Protein AF-A0A7Z9G3P4-F1 (afdb_monomer_lite)

Radius of gyration: 26.35 Å; chains: 1; bounding box: 59×76×67 Å

Structure (mmCIF, N/CA/C/O backbone):
data_AF-A0A7Z9G3P4-F1
#
_entry.id   AF-A0A7Z9G3P4-F1
#
loop_
_atom_site.group_PDB
_atom_site.id
_atom_site.type_symbol
_atom_site.label_atom_id
_atom_site.label_alt_id
_atom_site.label_comp_id
_atom_site.label_asym_id
_atom_site.label_entity_id
_atom_site.label_seq_id
_atom_site.pdbx_PDB_ins_code
_atom_site.Cartn_x
_atom_site.Cartn_y
_atom_site.Cartn_z
_atom_site.occupancy
_atom_site.B_iso_or_equiv
_atom_site.auth_seq_id
_atom_site.auth_comp_id
_atom_site.auth_asym_id
_atom_site.auth_atom_id
_atom_site.pdbx_PDB_model_num
ATOM 1 N N . MET A 1 1 ? 1.523 -11.234 4.966 1.00 90.50 1 MET A N 1
ATOM 2 C CA . MET A 1 1 ? 1.206 -9.844 5.344 1.00 90.50 1 MET A CA 1
ATOM 3 C C . MET A 1 1 ? 0.569 -9.847 6.717 1.00 90.50 1 MET A C 1
ATOM 5 O O . MET A 1 1 ? -0.130 -10.808 7.027 1.00 90.50 1 MET A O 1
ATOM 9 N N . THR A 1 2 ? 0.821 -8.822 7.523 1.00 94.06 2 THR A N 1
ATOM 10 C CA . THR A 1 2 ? 0.197 -8.631 8.844 1.00 94.06 2 THR A CA 1
ATOM 11 C C . THR A 1 2 ? -0.353 -7.217 8.956 1.00 94.06 2 THR A C 1
ATOM 13 O O . THR A 1 2 ? 0.090 -6.330 8.231 1.00 94.06 2 THR A O 1
ATOM 16 N N . THR A 1 3 ? -1.321 -7.020 9.844 1.00 95.69 3 THR A N 1
ATOM 17 C CA . THR A 1 3 ? -1.967 -5.729 10.097 1.00 95.69 3 THR A CA 1
ATOM 18 C C . THR A 1 3 ? -2.234 -5.546 11.593 1.00 95.69 3 THR A C 1
ATOM 20 O O . THR A 1 3 ? -1.998 -6.473 12.374 1.00 95.69 3 THR A O 1
ATOM 23 N N . MET A 1 4 ? -2.696 -4.361 11.988 1.00 94.06 4 MET A N 1
ATOM 24 C CA . MET A 1 4 ? -3.002 -4.016 13.373 1.00 94.06 4 MET A CA 1
ATOM 25 C C . MET A 1 4 ? -4.197 -4.820 13.916 1.00 94.06 4 MET A C 1
ATOM 27 O O . MET A 1 4 ? -5.077 -5.238 13.153 1.00 94.06 4 MET A O 1
ATOM 31 N N . PRO A 1 5 ? -4.280 -5.031 15.244 1.00 92.94 5 PRO A N 1
ATOM 32 C CA . PRO A 1 5 ? -5.434 -5.671 15.866 1.00 92.94 5 PRO A CA 1
ATOM 33 C C . PRO A 1 5 ? -6.761 -4.996 15.493 1.00 92.94 5 PRO A C 1
ATOM 35 O O . PRO A 1 5 ? -6.864 -3.774 15.451 1.00 92.94 5 PRO A O 1
ATOM 38 N N . GLY A 1 6 ? -7.796 -5.802 15.243 1.00 92.19 6 GLY A N 1
ATOM 39 C CA . GLY A 1 6 ? -9.125 -5.313 14.852 1.00 92.19 6 GLY A CA 1
ATOM 40 C C . GLY A 1 6 ? -9.282 -5.006 13.359 1.00 92.19 6 GLY A C 1
ATOM 41 O O . GLY A 1 6 ? -10.411 -4.848 12.902 1.00 92.19 6 GLY A O 1
ATOM 42 N N . GLN A 1 7 ? -8.190 -5.006 12.590 1.00 95.75 7 GLN A N 1
ATOM 43 C CA . GLN A 1 7 ? -8.221 -4.838 11.140 1.00 95.75 7 GLN A CA 1
ATOM 44 C C . GLN A 1 7 ? -8.202 -6.194 10.424 1.00 95.75 7 GLN A C 1
ATOM 46 O O . GLN A 1 7 ? -7.753 -7.210 10.959 1.00 95.75 7 GLN A O 1
ATOM 51 N N . THR A 1 8 ? -8.725 -6.227 9.199 1.00 96.94 8 THR A N 1
ATOM 52 C CA . THR A 1 8 ? -8.776 -7.432 8.360 1.00 96.94 8 THR A CA 1
ATOM 53 C C . THR A 1 8 ? -8.141 -7.156 7.007 1.00 96.94 8 THR A C 1
ATOM 55 O O . THR A 1 8 ? -8.453 -6.154 6.372 1.00 96.94 8 THR A O 1
ATOM 58 N N . LEU A 1 9 ? -7.287 -8.074 6.552 1.00 95.69 9 LEU A N 1
ATOM 59 C CA . LEU A 1 9 ? -6.733 -8.075 5.200 1.00 95.69 9 LEU A CA 1
ATOM 60 C C . LEU A 1 9 ? -7.514 -9.040 4.306 1.00 95.69 9 LEU A C 1
ATOM 62 O O . LEU A 1 9 ? -7.730 -10.200 4.663 1.00 95.69 9 LEU A O 1
ATOM 66 N N . ALA A 1 10 ? -7.877 -8.572 3.118 1.00 96.00 10 ALA A N 1
ATOM 67 C CA . ALA A 1 10 ? -8.462 -9.369 2.050 1.00 96.00 10 ALA A CA 1
ATOM 68 C C . ALA A 1 10 ? -7.683 -9.171 0.742 1.00 96.00 10 ALA A C 1
ATOM 70 O O . ALA A 1 10 ? -6.974 -8.182 0.570 1.00 96.00 10 ALA A O 1
ATOM 71 N N . LEU A 1 11 ? -7.832 -10.107 -0.201 1.00 95.62 11 LEU A N 1
ATOM 72 C CA . LEU A 1 11 ? -7.324 -9.918 -1.564 1.00 95.62 11 LEU A CA 1
ATOM 73 C C . LEU A 1 11 ? -8.003 -8.708 -2.200 1.00 95.62 11 LEU A C 1
ATOM 75 O O . LEU A 1 11 ? -9.229 -8.591 -2.109 1.00 95.62 11 LEU A O 1
ATOM 79 N N . GLY A 1 12 ? -7.231 -7.854 -2.867 1.00 94.62 12 GLY A N 1
ATOM 80 C CA . GLY A 1 12 ? -7.755 -6.708 -3.597 1.00 94.62 12 GLY A CA 1
ATOM 81 C C . GLY A 1 12 ? -8.466 -7.094 -4.896 1.00 94.62 12 GLY A C 1
ATOM 82 O O . GLY A 1 12 ? -8.622 -8.275 -5.228 1.00 94.62 12 GLY A O 1
ATOM 83 N N . GLN A 1 13 ? -8.993 -6.096 -5.609 1.00 94.25 13 GLN A N 1
ATOM 84 C CA . GLN A 1 13 ? -9.797 -6.339 -6.809 1.00 94.25 13 GLN A CA 1
ATOM 85 C C . GLN A 1 13 ? -8.999 -7.068 -7.891 1.00 94.25 13 GLN A C 1
ATOM 87 O O . GLN A 1 13 ? -9.508 -8.032 -8.456 1.00 94.25 13 GLN A O 1
ATOM 92 N N . ILE A 1 14 ? -7.771 -6.633 -8.163 1.00 94.88 14 ILE A N 1
ATOM 93 C CA . ILE A 1 14 ? -6.935 -7.151 -9.249 1.00 94.88 14 ILE A CA 1
ATOM 94 C C . ILE A 1 14 ? -6.589 -8.621 -8.985 1.00 94.88 14 ILE A C 1
ATOM 96 O O . ILE A 1 14 ? -6.760 -9.456 -9.871 1.00 94.88 14 ILE A O 1
ATOM 100 N N . SER A 1 15 ? -6.224 -8.964 -7.747 1.00 95.56 15 SER A N 1
ATOM 101 C CA . SER A 1 15 ? -5.965 -10.338 -7.298 1.00 95.56 15 SER A CA 1
ATOM 102 C C . SER A 1 15 ? -7.195 -11.222 -7.474 1.00 95.56 15 SER A C 1
ATOM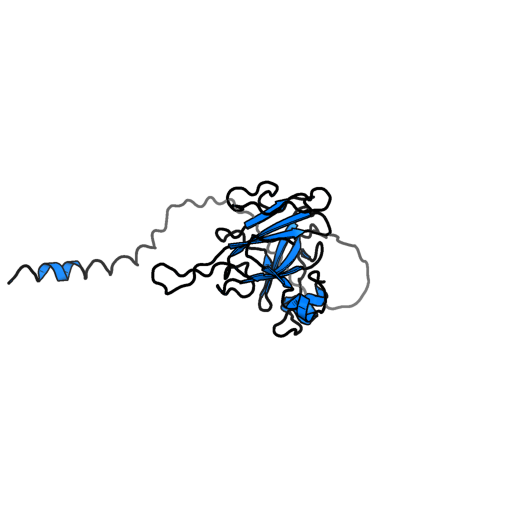 104 O O . SER A 1 15 ? -7.110 -12.311 -8.046 1.00 95.56 15 SER A O 1
ATOM 106 N N . ARG A 1 16 ? -8.370 -10.739 -7.044 1.00 95.25 16 ARG A N 1
ATOM 107 C CA . ARG A 1 16 ? -9.634 -11.473 -7.211 1.00 95.25 16 ARG A CA 1
ATOM 108 C C . ARG A 1 16 ? -9.992 -11.668 -8.685 1.00 95.25 16 ARG A C 1
ATOM 110 O O . ARG A 1 16 ? -10.426 -12.755 -9.053 1.00 95.25 16 ARG A O 1
ATOM 117 N N . CYS A 1 17 ? -9.802 -10.648 -9.518 1.00 95.94 17 CYS A N 1
ATOM 118 C CA . CYS A 1 17 ? -10.078 -10.704 -10.952 1.00 95.94 17 CYS A CA 1
ATOM 119 C C . CYS A 1 17 ? -9.128 -11.653 -11.695 1.00 95.94 17 CYS A C 1
ATOM 121 O O . CYS A 1 17 ? -9.565 -12.404 -12.564 1.00 95.94 17 CYS A O 1
ATOM 123 N N . ALA A 1 18 ? -7.841 -11.646 -11.340 1.00 95.00 18 ALA A N 1
ATOM 124 C CA . ALA A 1 18 ? -6.837 -12.533 -11.920 1.00 95.00 18 ALA A CA 1
ATOM 125 C C . ALA A 1 18 ? -7.039 -13.999 -11.500 1.00 95.00 18 ALA A C 1
ATOM 127 O O . ALA A 1 18 ? -6.482 -14.901 -12.126 1.00 95.00 18 ALA A O 1
ATOM 128 N N . GLY A 1 19 ? -7.822 -14.243 -10.442 1.00 92.69 19 GLY A N 1
ATOM 129 C CA . GLY A 1 19 ? -8.032 -15.574 -9.879 1.00 92.69 19 GLY A CA 1
ATOM 130 C C . GLY A 1 19 ? -6.771 -16.148 -9.230 1.00 92.69 19 GLY A C 1
ATOM 131 O O . GLY A 1 19 ? -6.648 -17.366 -9.096 1.00 92.69 19 GLY A O 1
ATOM 132 N N . THR A 1 20 ? -5.825 -15.288 -8.851 1.00 82.88 20 THR A N 1
ATOM 133 C CA . THR A 1 20 ? -4.572 -15.662 -8.191 1.00 82.88 20 THR A CA 1
ATOM 134 C C . THR A 1 20 ? -4.585 -15.277 -6.714 1.00 82.88 20 THR A C 1
ATOM 136 O O . THR A 1 20 ? -5.511 -14.637 -6.218 1.00 82.88 20 THR A O 1
ATOM 139 N N . GLY A 1 21 ? -3.555 -15.706 -5.978 1.00 83.69 21 GLY A N 1
ATOM 140 C CA . GLY A 1 21 ? -3.298 -15.186 -4.635 1.00 83.69 21 GLY A CA 1
ATOM 141 C C . GLY A 1 21 ? -2.909 -13.704 -4.662 1.00 83.69 21 GLY A C 1
ATOM 142 O O . GLY A 1 21 ? -2.999 -13.042 -5.690 1.00 83.69 21 GLY A O 1
ATOM 143 N N . ALA A 1 22 ? -2.414 -13.199 -3.533 1.00 79.44 22 ALA A N 1
ATOM 144 C CA . ALA A 1 22 ? -2.061 -11.785 -3.374 1.00 79.44 22 ALA A CA 1
ATOM 145 C C . ALA A 1 22 ? -0.862 -11.318 -4.217 1.00 79.44 22 ALA A C 1
ATOM 147 O O . ALA A 1 22 ? -0.548 -10.138 -4.174 1.00 79.44 22 ALA A O 1
ATOM 148 N N . LEU A 1 23 ? -0.173 -12.227 -4.913 1.00 87.50 23 LEU A N 1
ATOM 149 C CA . LEU A 1 23 ? 0.992 -11.931 -5.737 1.00 87.50 23 LEU A CA 1
ATOM 150 C C . LEU A 1 23 ? 0.609 -11.990 -7.218 1.00 87.50 23 LEU A C 1
ATOM 152 O O . LEU A 1 23 ? 0.141 -13.025 -7.699 1.00 87.50 23 LEU A O 1
ATOM 156 N N . LEU A 1 24 ? 0.839 -10.885 -7.915 1.00 90.75 24 LEU A N 1
ATOM 157 C CA . LEU A 1 24 ? 0.488 -10.643 -9.308 1.00 90.75 24 LEU A CA 1
ATOM 158 C C . LEU A 1 24 ? 1.735 -10.308 -10.135 1.00 90.75 24 LEU A C 1
ATOM 160 O O . LEU A 1 24 ? 2.722 -9.771 -9.625 1.00 90.75 24 LEU A O 1
ATOM 164 N N . THR A 1 25 ? 1.672 -10.576 -11.436 1.00 89.19 25 THR A N 1
ATOM 165 C CA . THR A 1 25 ? 2.600 -10.016 -12.424 1.00 89.19 25 THR A CA 1
ATOM 166 C C . THR A 1 25 ? 2.055 -8.705 -12.990 1.00 89.19 25 THR A C 1
ATOM 168 O O . THR A 1 25 ? 0.848 -8.455 -12.963 1.00 89.19 25 THR A O 1
ATOM 171 N N . LEU A 1 26 ? 2.928 -7.875 -13.563 1.00 86.56 26 LEU A N 1
ATOM 172 C CA . LEU A 1 26 ? 2.506 -6.645 -14.245 1.00 86.56 26 LEU A CA 1
ATOM 173 C C . LEU A 1 26 ? 1.558 -6.927 -15.420 1.00 86.56 26 LEU A C 1
ATOM 175 O O . LEU A 1 26 ? 0.587 -6.198 -15.605 1.00 86.56 26 LEU A O 1
ATOM 179 N N . ASP A 1 27 ? 1.766 -8.026 -16.151 1.00 88.75 27 ASP A N 1
ATOM 180 C CA . ASP A 1 27 ? 0.859 -8.449 -17.226 1.00 88.75 27 ASP A CA 1
ATOM 181 C C . ASP A 1 27 ? -0.555 -8.728 -16.702 1.00 88.75 27 ASP A C 1
ATOM 183 O O . ASP A 1 27 ? -1.544 -8.373 -17.344 1.00 88.75 27 ASP A O 1
ATOM 187 N N . GLN A 1 28 ? -0.672 -9.333 -15.514 1.00 92.38 28 GLN A N 1
ATOM 188 C CA . GLN A 1 28 ? -1.971 -9.556 -14.881 1.00 92.38 28 GLN A CA 1
ATOM 189 C C . GLN A 1 28 ? -2.627 -8.232 -14.484 1.00 92.38 28 GLN A C 1
ATOM 191 O O . GLN A 1 28 ? -3.821 -8.056 -14.719 1.00 92.38 28 GLN A O 1
ATOM 196 N N . VAL A 1 29 ? -1.857 -7.272 -13.961 1.00 91.94 29 VAL A N 1
ATOM 197 C CA . VAL A 1 29 ? -2.367 -5.916 -13.698 1.00 91.94 29 VAL A CA 1
ATOM 198 C C . VAL A 1 29 ? -2.867 -5.264 -14.990 1.00 91.94 29 VAL A C 1
ATOM 200 O O . VAL A 1 29 ? -3.946 -4.684 -14.997 1.00 91.94 29 VAL A O 1
ATOM 203 N N . GLY A 1 30 ? -2.162 -5.410 -16.113 1.00 92.00 30 GLY A N 1
ATOM 204 C CA . GLY A 1 30 ? -2.637 -4.901 -17.405 1.00 92.00 30 GLY A CA 1
ATOM 205 C C . GLY A 1 30 ? -3.898 -5.589 -17.916 1.00 92.00 30 GLY A C 1
ATOM 206 O O . GLY A 1 30 ? -4.787 -4.929 -18.456 1.00 92.00 30 GLY A O 1
ATOM 207 N N . ALA A 1 31 ? -4.017 -6.898 -17.705 1.00 93.94 31 ALA A N 1
ATOM 208 C CA . ALA A 1 31 ? -5.149 -7.682 -18.181 1.00 93.94 31 ALA A CA 1
ATOM 209 C C . ALA A 1 31 ? -6.447 -7.434 -17.398 1.00 93.94 31 ALA A C 1
ATOM 211 O O . ALA A 1 31 ? -7.521 -7.511 -17.995 1.00 93.94 31 ALA A O 1
ATOM 212 N N . VAL A 1 32 ? -6.367 -7.167 -16.086 1.00 95.38 32 VAL A N 1
ATOM 213 C CA . VAL A 1 32 ? -7.557 -7.089 -15.213 1.00 95.38 32 VAL A CA 1
ATOM 214 C C . VAL A 1 32 ? -7.567 -5.929 -14.209 1.00 95.38 32 VAL A C 1
ATOM 216 O O . VAL A 1 32 ? -8.472 -5.848 -13.381 1.00 95.38 32 VAL A O 1
ATOM 219 N N . GLY A 1 33 ? -6.577 -5.038 -14.245 1.00 92.69 33 GLY A N 1
ATOM 220 C CA . GLY A 1 33 ? -6.444 -3.924 -13.301 1.00 92.69 33 GLY A CA 1
ATOM 221 C C . GLY A 1 33 ? -7.403 -2.761 -13.544 1.00 92.69 33 GLY A C 1
ATOM 222 O O . GLY A 1 33 ? -7.465 -1.850 -12.727 1.00 92.69 33 GLY A O 1
ATOM 223 N N . GLY A 1 34 ? -8.153 -2.768 -14.646 1.00 92.69 34 GLY A N 1
ATOM 224 C CA . GLY A 1 34 ? -9.227 -1.812 -14.887 1.00 92.69 34 GLY A CA 1
ATOM 225 C C . GLY A 1 34 ? -10.468 -2.099 -14.039 1.00 92.69 34 GLY A C 1
ATOM 226 O O . GLY A 1 34 ? -10.641 -3.181 -13.467 1.00 92.69 34 GLY A O 1
ATOM 227 N N . SER A 1 35 ? -11.390 -1.138 -14.003 1.00 90.88 35 SER A N 1
ATOM 228 C CA . SER A 1 35 ? -12.674 -1.307 -13.323 1.00 90.88 35 SER A CA 1
ATOM 229 C C . SER A 1 35 ? -13.431 -2.535 -13.862 1.00 90.88 35 SER A C 1
ATOM 231 O O . SER A 1 35 ? -13.432 -2.804 -15.064 1.00 90.88 35 SER A O 1
ATOM 233 N N . ASN A 1 36 ? -14.105 -3.280 -12.979 1.00 90.25 36 ASN A N 1
ATOM 234 C CA . ASN A 1 36 ? -14.838 -4.511 -13.323 1.00 90.25 36 ASN A CA 1
ATOM 235 C C . ASN A 1 36 ? -13.983 -5.581 -14.037 1.00 90.25 36 ASN A C 1
ATOM 237 O O . ASN A 1 36 ? -14.446 -6.227 -14.982 1.00 90.25 36 ASN A O 1
ATOM 241 N N . CYS A 1 37 ? -12.739 -5.774 -13.588 1.00 94.12 37 CYS A N 1
ATOM 242 C CA . CYS A 1 37 ? -11.825 -6.796 -14.110 1.00 94.12 37 CYS A CA 1
ATOM 243 C C . CYS A 1 37 ? -11.502 -6.648 -15.606 1.00 94.12 37 CYS A C 1
ATOM 245 O O . CYS A 1 37 ? -11.259 -7.646 -16.285 1.00 94.12 37 CYS A O 1
ATOM 247 N N . GLN A 1 38 ? -11.568 -5.431 -16.146 1.00 95.06 38 GLN A N 1
ATOM 248 C CA . GLN A 1 38 ? -11.242 -5.180 -17.547 1.00 95.06 38 GLN A CA 1
ATOM 249 C C . GLN A 1 38 ? -9.756 -4.873 -17.723 1.00 95.06 38 GLN A C 1
ATOM 251 O O . GLN A 1 38 ? -9.076 -4.437 -16.791 1.00 95.06 38 GLN A O 1
ATOM 256 N N . ALA A 1 39 ? -9.267 -5.062 -18.948 1.00 93.56 39 ALA A N 1
ATOM 257 C CA . ALA A 1 39 ? -7.928 -4.632 -19.310 1.00 93.56 39 ALA A CA 1
ATOM 258 C C . ALA A 1 39 ? -7.801 -3.111 -19.182 1.00 93.56 39 ALA A C 1
ATOM 260 O O . ALA A 1 39 ? -8.747 -2.362 -19.443 1.00 93.56 39 ALA A O 1
ATOM 261 N N . THR A 1 40 ? -6.614 -2.657 -18.801 1.00 90.81 40 THR A N 1
ATOM 262 C CA . THR A 1 40 ? -6.311 -1.242 -18.604 1.00 90.81 40 THR A CA 1
ATOM 263 C C . THR A 1 40 ? -5.035 -0.865 -19.335 1.00 90.81 40 THR A C 1
ATOM 265 O O . THR A 1 40 ? -4.046 -1.594 -19.323 1.00 90.81 40 THR A O 1
ATOM 268 N N . ILE A 1 41 ? -5.051 0.306 -19.966 1.00 86.56 41 ILE A N 1
ATOM 269 C CA . ILE A 1 41 ? -3.867 0.883 -20.614 1.00 86.56 41 ILE A CA 1
ATOM 270 C C . ILE A 1 41 ? -2.936 1.567 -19.606 1.00 86.56 41 ILE A C 1
ATOM 272 O O . ILE A 1 41 ? -1.813 1.916 -19.944 1.00 86.56 41 ILE A O 1
ATOM 276 N N . TRP A 1 42 ? -3.404 1.767 -18.371 1.00 84.31 42 TRP A N 1
ATOM 277 C CA . TRP A 1 42 ? -2.681 2.492 -17.326 1.00 84.31 42 TRP A CA 1
ATOM 278 C C . TRP A 1 42 ? -1.674 1.618 -16.575 1.00 84.31 42 TRP A C 1
ATOM 280 O O . TRP A 1 42 ? -0.882 2.126 -15.785 1.00 84.31 42 TRP A O 1
ATOM 290 N N . ALA A 1 43 ? -1.710 0.303 -16.801 1.00 81.81 43 ALA A N 1
ATOM 291 C CA . ALA A 1 43 ? -0.772 -0.641 -16.203 1.00 81.81 43 ALA A CA 1
ATOM 292 C C . ALA A 1 43 ? 0.589 -0.663 -16.903 1.00 81.81 43 ALA A C 1
ATOM 294 O O . ALA A 1 43 ? 1.524 -1.243 -16.351 1.00 81.81 43 ALA A O 1
ATOM 295 N N . ASP A 1 44 ? 0.700 -0.059 -18.093 1.00 71.56 44 ASP A N 1
ATOM 296 C CA . ASP A 1 44 ? 1.967 0.014 -18.808 1.00 71.56 44 ASP A CA 1
ATOM 297 C C . ASP A 1 44 ? 2.938 0.928 -18.051 1.00 71.56 44 ASP A C 1
ATOM 299 O O . ASP A 1 44 ? 2.712 2.127 -17.864 1.00 71.56 44 ASP A O 1
ATOM 303 N N . VAL A 1 45 ? 4.032 0.334 -17.585 1.00 64.38 45 VAL A N 1
ATOM 304 C CA . VAL A 1 45 ? 5.129 1.042 -16.940 1.00 64.38 45 VAL A CA 1
ATOM 305 C C . VAL A 1 45 ? 6.110 1.448 -18.033 1.00 64.38 45 VAL A C 1
ATOM 307 O O . VAL A 1 45 ? 7.125 0.789 -18.266 1.00 64.38 45 VAL A O 1
ATOM 310 N N . SER A 1 46 ? 5.844 2.556 -18.718 1.00 51.94 46 SER A N 1
ATOM 311 C CA . SER A 1 46 ? 6.762 2.992 -19.766 1.00 51.94 46 SER A CA 1
ATOM 312 C C . SER A 1 46 ? 8.098 3.499 -19.174 1.00 51.94 46 SER A C 1
ATOM 314 O O . SER A 1 46 ? 8.215 4.637 -18.722 1.00 51.94 46 SER A O 1
ATOM 316 N N . LEU A 1 47 ? 9.125 2.645 -19.251 1.00 47.03 47 LEU A N 1
ATOM 317 C CA . LEU A 1 47 ? 10.520 2.956 -19.623 1.00 47.03 47 LEU A CA 1
ATOM 318 C C . LEU A 1 47 ? 11.485 3.656 -18.636 1.00 47.03 47 LEU A C 1
ATOM 320 O O . LEU A 1 47 ? 12.624 3.910 -19.029 1.00 47.03 47 LEU A O 1
ATOM 324 N N . ALA A 1 48 ? 11.140 3.900 -17.368 1.00 42.19 48 ALA A N 1
ATOM 325 C CA . ALA A 1 48 ? 12.097 4.479 -16.396 1.00 42.19 48 ALA A CA 1
ATOM 326 C C . ALA A 1 48 ? 12.393 3.619 -15.152 1.00 42.19 48 ALA A C 1
ATOM 328 O O . ALA A 1 48 ? 13.274 3.962 -14.365 1.00 42.19 48 ALA A O 1
ATOM 329 N N . HIS A 1 49 ? 11.693 2.499 -14.965 1.00 58.28 49 HIS A N 1
ATOM 330 C CA . HIS A 1 49 ? 11.783 1.725 -13.730 1.00 58.28 49 HIS A CA 1
ATOM 331 C C . HIS A 1 49 ? 11.784 0.226 -14.021 1.00 58.28 49 HIS A C 1
ATOM 333 O O . HIS A 1 49 ? 10.967 -0.249 -14.808 1.00 58.28 49 HIS A O 1
ATOM 339 N N . ASP A 1 50 ? 12.696 -0.508 -13.380 1.00 65.44 50 ASP A N 1
ATOM 340 C CA . ASP A 1 50 ? 12.558 -1.959 -13.258 1.00 65.44 50 ASP A CA 1
ATOM 341 C C . ASP A 1 50 ? 11.489 -2.186 -12.185 1.00 65.44 50 ASP A C 1
ATOM 343 O O . ASP A 1 50 ? 11.698 -1.887 -11.004 1.00 65.44 50 ASP A O 1
ATOM 347 N N . THR A 1 51 ? 10.290 -2.537 -12.640 1.00 65.88 51 THR A N 1
ATOM 348 C CA . THR A 1 51 ? 9.077 -2.626 -11.819 1.00 65.88 51 THR A CA 1
ATOM 349 C C . THR A 1 51 ? 8.710 -4.078 -11.594 1.00 65.88 51 THR A C 1
ATOM 351 O O . THR A 1 51 ? 9.057 -4.948 -12.390 1.00 65.88 51 THR A O 1
ATOM 354 N N . GLY A 1 52 ? 8.002 -4.358 -10.502 1.00 67.62 52 GLY A N 1
ATOM 355 C CA . GLY A 1 52 ? 7.674 -5.735 -10.143 1.00 67.62 52 GLY A CA 1
ATOM 356 C C . GLY A 1 52 ? 8.801 -6.449 -9.403 1.00 67.62 52 GLY A C 1
ATOM 357 O O . GLY A 1 52 ? 8.846 -7.680 -9.437 1.00 67.62 52 GLY A O 1
ATOM 358 N N . TYR A 1 53 ? 9.704 -5.726 -8.724 1.00 75.88 53 TYR A N 1
ATOM 359 C CA . TYR A 1 53 ? 10.705 -6.367 -7.873 1.00 75.88 53 TYR A CA 1
ATOM 360 C C . TYR A 1 53 ? 9.994 -7.108 -6.734 1.00 75.88 53 TYR A C 1
ATOM 362 O O . TYR A 1 53 ? 9.376 -6.496 -5.866 1.00 75.88 53 TYR A O 1
ATOM 370 N N . GLY A 1 54 ? 10.040 -8.441 -6.764 1.00 75.94 54 GLY A N 1
ATOM 371 C CA . GLY A 1 54 ? 9.274 -9.284 -5.843 1.00 75.94 54 GLY A CA 1
ATOM 372 C C . GLY A 1 54 ? 7.783 -9.433 -6.184 1.00 75.94 54 GLY A C 1
ATOM 373 O O . GLY A 1 54 ? 7.095 -10.126 -5.437 1.00 75.94 54 GLY A O 1
ATOM 374 N N . GLY A 1 55 ? 7.326 -8.865 -7.311 1.00 86.88 55 GLY A N 1
ATOM 375 C CA . GLY A 1 55 ? 5.959 -8.892 -7.846 1.00 86.88 55 GLY A CA 1
ATOM 376 C C . GLY A 1 55 ? 5.057 -7.743 -7.381 1.00 86.88 55 GLY A C 1
ATOM 377 O O . GLY A 1 55 ? 5.477 -6.847 -6.652 1.00 86.88 55 GLY A O 1
ATOM 378 N N . VAL A 1 56 ? 3.805 -7.766 -7.839 1.00 90.50 56 VAL A N 1
ATOM 379 C CA . VAL A 1 56 ? 2.758 -6.816 -7.442 1.00 90.50 56 VAL A CA 1
ATOM 380 C C . VAL A 1 56 ? 1.927 -7.442 -6.330 1.00 90.50 56 VAL A C 1
ATOM 382 O O . VAL A 1 56 ? 1.480 -8.580 -6.468 1.00 90.50 56 VAL A O 1
ATOM 385 N N . PHE A 1 57 ? 1.680 -6.700 -5.257 1.00 92.75 57 PHE A N 1
ATOM 386 C CA . PHE A 1 57 ? 0.744 -7.107 -4.216 1.00 92.75 57 PHE A CA 1
ATOM 387 C C . PHE A 1 57 ? -0.529 -6.287 -4.320 1.00 92.75 57 PHE A C 1
ATOM 389 O O . PHE A 1 57 ? -0.461 -5.086 -4.545 1.00 92.75 57 PHE A O 1
ATOM 396 N N . ASP A 1 58 ? -1.681 -6.928 -4.151 1.00 94.12 58 ASP A N 1
ATOM 397 C CA . ASP A 1 58 ? -2.974 -6.246 -4.190 1.00 94.12 58 ASP A CA 1
ATOM 398 C C . ASP A 1 58 ? -3.870 -6.706 -3.040 1.00 94.12 58 ASP A C 1
ATOM 400 O O . ASP A 1 58 ? -4.296 -7.867 -2.976 1.00 94.12 58 ASP A O 1
ATOM 404 N N . PHE A 1 59 ? -4.142 -5.785 -2.117 1.00 95.44 59 PHE A N 1
ATOM 405 C CA . PHE A 1 59 ? -4.931 -6.041 -0.921 1.00 95.44 59 PHE A CA 1
ATOM 406 C C . PHE A 1 59 ? -5.989 -4.964 -0.671 1.00 95.44 59 PHE A C 1
ATOM 408 O O . PHE A 1 59 ? -5.926 -3.843 -1.171 1.00 95.44 59 PHE A O 1
ATOM 415 N N . VAL A 1 60 ? -6.970 -5.336 0.148 1.00 97.00 60 VAL A N 1
ATOM 416 C CA . VAL A 1 60 ? -7.891 -4.410 0.807 1.00 97.00 60 VAL A CA 1
ATOM 417 C C . VAL A 1 60 ? -7.707 -4.587 2.306 1.00 97.00 60 VAL A C 1
ATOM 419 O O . VAL A 1 60 ? -7.828 -5.702 2.822 1.00 97.00 60 VAL A O 1
ATOM 422 N N . LEU A 1 61 ? -7.392 -3.497 2.993 1.00 97.88 61 LEU A N 1
ATOM 423 C CA . LEU A 1 61 ? -7.413 -3.428 4.445 1.00 97.88 61 LEU A CA 1
ATOM 424 C C . LEU A 1 61 ? -8.767 -2.872 4.876 1.00 97.88 61 LEU A C 1
ATOM 426 O O . LEU A 1 61 ? -9.246 -1.916 4.282 1.00 97.88 61 LEU A O 1
ATOM 430 N N . SER A 1 62 ? -9.395 -3.453 5.890 1.00 97.69 62 SER A N 1
ATOM 431 C CA . SER A 1 62 ? -10.685 -2.987 6.413 1.00 97.69 62 SER A CA 1
ATOM 432 C C . SER A 1 62 ? -10.703 -2.994 7.936 1.00 97.69 62 SER A C 1
ATOM 434 O O . SER A 1 62 ? -9.902 -3.683 8.569 1.00 97.69 62 SER A O 1
ATOM 436 N N . GLY A 1 63 ? -11.668 -2.285 8.523 1.00 96.19 63 GLY A N 1
ATOM 437 C CA . GLY A 1 63 ? -11.821 -2.188 9.978 1.00 96.19 63 GLY A CA 1
ATOM 438 C C . GLY A 1 63 ? -11.089 -0.990 10.578 1.00 96.19 63 GLY A C 1
ATOM 439 O O . GLY A 1 63 ? -10.812 -0.980 11.775 1.00 96.19 63 GLY A O 1
ATOM 440 N N . LEU A 1 64 ? -10.769 0.007 9.750 1.00 96.50 64 LEU A N 1
ATOM 441 C CA . LEU A 1 64 ? -10.278 1.295 10.222 1.00 96.50 64 LEU A CA 1
ATOM 442 C C . LEU A 1 64 ? -11.432 2.075 10.870 1.00 96.50 64 LEU A C 1
ATOM 444 O O . LEU A 1 64 ? -12.577 1.962 10.415 1.00 96.50 64 LEU A O 1
ATOM 448 N N . PRO A 1 65 ? -11.166 2.837 11.943 1.00 93.25 65 PRO A N 1
ATOM 449 C CA . PRO A 1 65 ? -12.181 3.684 12.546 1.00 93.25 65 PRO A CA 1
ATOM 450 C C . PRO A 1 65 ? -12.627 4.750 11.542 1.00 93.25 65 PRO A C 1
ATOM 452 O O . PRO A 1 65 ? -11.804 5.391 10.897 1.00 93.25 65 PRO A O 1
ATOM 455 N N . VAL A 1 66 ? -13.941 4.938 11.428 1.00 89.81 66 VAL A N 1
ATOM 456 C CA . VAL A 1 66 ? -14.538 6.023 10.643 1.00 89.81 66 VAL A CA 1
ATOM 457 C C . VAL A 1 66 ? -15.167 6.993 11.626 1.00 89.81 66 VAL A C 1
ATOM 459 O O . VAL A 1 66 ? -16.341 6.872 11.985 1.00 89.81 66 VAL A O 1
ATOM 462 N N . ASP A 1 67 ? -14.349 7.924 12.101 1.00 90.12 67 ASP A N 1
ATOM 463 C CA . ASP A 1 67 ? -14.788 8.979 13.004 1.00 90.12 67 ASP A CA 1
ATOM 464 C C . ASP A 1 67 ? -15.303 10.182 12.215 1.00 90.12 67 ASP A C 1
ATOM 466 O O . ASP A 1 67 ? -14.971 10.376 11.047 1.00 90.12 67 ASP A O 1
ATOM 470 N N . LEU A 1 68 ? -16.128 11.007 12.857 1.00 90.31 68 LEU A N 1
ATOM 471 C CA . LEU A 1 68 ? -16.575 12.279 12.297 1.00 90.31 68 LEU A CA 1
ATOM 472 C C . LEU A 1 68 ? -15.900 13.440 13.026 1.00 90.31 68 LEU A C 1
ATOM 474 O O . LEU A 1 68 ? -15.607 13.360 14.221 1.00 90.31 68 LEU A O 1
ATOM 478 N N . ASN A 1 69 ? -15.704 14.552 12.319 1.00 90.44 69 ASN A N 1
ATOM 479 C CA . ASN A 1 69 ? -15.263 15.807 12.915 1.00 90.44 69 ASN A CA 1
ATOM 480 C C . ASN A 1 69 ? -16.227 16.260 14.034 1.00 90.44 69 ASN A C 1
ATOM 482 O O . ASN A 1 69 ? -17.351 15.776 14.160 1.00 90.44 69 ASN A O 1
ATOM 486 N N . LEU A 1 70 ? -15.820 17.244 14.843 1.00 87.94 70 LEU A N 1
ATOM 487 C CA . LEU A 1 70 ? -16.636 17.728 15.971 1.00 87.94 70 LEU A CA 1
ATOM 488 C C . LEU A 1 70 ? -18.028 18.243 15.559 1.00 87.94 70 LEU A C 1
ATOM 490 O O . LEU A 1 70 ? -18.934 18.292 16.389 1.00 87.94 70 LEU A O 1
ATOM 494 N N . ALA A 1 71 ? -18.198 18.643 14.297 1.00 90.38 71 ALA A N 1
ATOM 495 C CA . ALA A 1 71 ? -19.480 19.070 13.748 1.00 90.38 71 ALA A CA 1
ATOM 496 C C . ALA A 1 71 ? -20.364 17.894 13.289 1.00 90.38 71 ALA A C 1
ATOM 498 O O . ALA A 1 71 ? -21.541 18.101 13.001 1.00 90.38 71 ALA A O 1
ATOM 499 N N . GLY A 1 72 ? -19.822 16.675 13.224 1.00 86.94 72 GLY A N 1
ATOM 500 C CA . GLY A 1 72 ? -20.505 15.480 12.737 1.00 86.94 72 G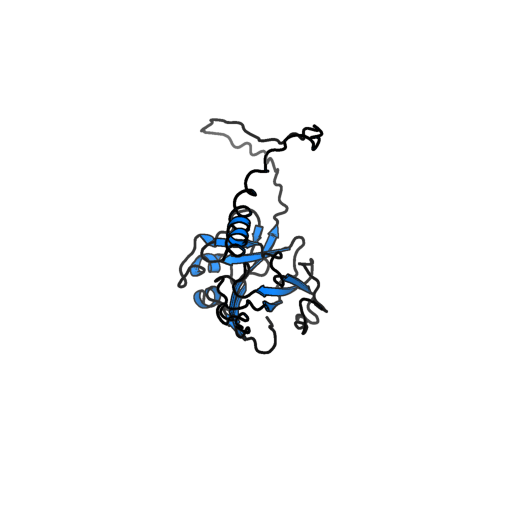LY A CA 1
ATOM 501 C C . GLY A 1 72 ? -20.759 15.492 11.229 1.00 86.94 72 GLY A C 1
ATOM 502 O O . GLY A 1 72 ? -21.664 14.802 10.768 1.00 86.94 72 GLY A O 1
ATOM 503 N N . THR A 1 73 ? -20.037 16.315 10.464 1.00 87.38 73 THR A N 1
ATOM 504 C CA . THR A 1 73 ? -20.337 16.558 9.042 1.00 87.38 73 THR A CA 1
ATOM 505 C C . THR A 1 73 ? -19.332 15.944 8.082 1.00 87.38 73 THR A C 1
ATOM 507 O O . THR A 1 73 ? -19.655 15.783 6.910 1.00 87.38 73 THR A O 1
ATOM 510 N N . GLU A 1 74 ? -18.124 15.629 8.544 1.00 88.31 74 GLU A N 1
ATOM 511 C CA . GLU A 1 74 ? -17.034 15.133 7.699 1.00 88.31 74 GLU A CA 1
ATOM 512 C C . GLU A 1 74 ? -16.347 13.961 8.384 1.00 88.31 74 GLU A C 1
ATOM 514 O O . GLU A 1 74 ? -16.138 14.009 9.597 1.00 88.31 74 GLU A O 1
ATOM 519 N N . ALA A 1 75 ? -16.001 12.933 7.611 1.00 91.19 75 ALA A N 1
ATOM 520 C CA . ALA A 1 75 ? -15.208 11.818 8.103 1.00 91.19 75 ALA A CA 1
ATOM 521 C C . ALA A 1 75 ? -13.759 12.256 8.351 1.00 91.19 75 ALA A C 1
ATOM 523 O O . ALA A 1 75 ? -13.205 13.053 7.592 1.00 91.19 75 ALA A O 1
ATOM 524 N N . ILE A 1 76 ? -13.161 11.741 9.420 1.00 91.31 76 ILE A N 1
ATOM 525 C CA . ILE A 1 76 ? -11.750 11.925 9.744 1.00 91.31 76 ILE A CA 1
ATOM 526 C C . ILE A 1 76 ? -10.990 10.725 9.166 1.00 91.31 76 ILE A C 1
ATOM 528 O O . ILE A 1 76 ? -11.326 9.593 9.517 1.00 91.31 76 ILE A O 1
ATOM 532 N N . PRO A 1 77 ? -9.983 10.948 8.303 1.00 92.94 77 PRO A N 1
ATOM 533 C CA . PRO A 1 77 ? -9.118 9.883 7.817 1.00 92.94 77 PRO A CA 1
ATOM 534 C C . PRO A 1 77 ? -8.419 9.146 8.960 1.00 92.94 77 PRO A C 1
ATOM 536 O O . PRO A 1 77 ? -7.873 9.775 9.868 1.00 92.94 77 PRO A O 1
ATOM 539 N N . ALA A 1 78 ? -8.387 7.820 8.879 1.00 94.56 78 ALA A N 1
ATOM 540 C CA . ALA A 1 78 ? -7.589 6.977 9.758 1.00 94.56 78 ALA A CA 1
ATOM 541 C C . ALA A 1 78 ? -6.386 6.404 9.001 1.00 94.56 78 ALA A C 1
ATOM 543 O O . ALA A 1 78 ? -6.458 6.168 7.795 1.00 94.56 78 ALA A O 1
ATOM 544 N N . THR A 1 79 ? -5.293 6.131 9.713 1.00 95.50 79 THR A N 1
ATOM 545 C CA . THR A 1 79 ? -4.119 5.464 9.138 1.00 95.50 79 THR A CA 1
ATOM 546 C C . THR A 1 79 ? -4.170 3.964 9.403 1.00 95.50 79 THR A C 1
ATOM 548 O O . THR A 1 79 ? -4.351 3.519 10.539 1.00 95.50 79 THR A O 1
ATOM 551 N N . GLY A 1 80 ? -3.998 3.169 8.351 1.00 96.00 80 GLY A N 1
ATOM 552 C CA . GLY A 1 80 ? -3.809 1.727 8.433 1.00 96.00 80 GLY A CA 1
ATOM 553 C C . GLY A 1 80 ? -2.353 1.333 8.248 1.00 96.00 80 GLY A C 1
ATOM 554 O O . GLY A 1 80 ? -1.662 1.902 7.402 1.00 96.00 80 GLY A O 1
ATOM 555 N N . TYR A 1 81 ? -1.917 0.315 9.000 1.00 96.12 81 TYR A N 1
ATOM 556 C CA . TYR A 1 81 ? -0.572 -0.241 8.877 1.00 96.12 81 TYR A CA 1
ATOM 557 C C . TYR A 1 81 ? -0.594 -1.675 8.380 1.00 96.12 81 TYR A C 1
ATOM 559 O O . TYR A 1 81 ? -1.342 -2.526 8.879 1.00 96.12 81 TYR A O 1
ATOM 567 N N . VAL A 1 82 ? 0.262 -1.943 7.398 1.00 95.88 82 VAL A N 1
ATOM 568 C CA . VAL A 1 82 ? 0.416 -3.268 6.799 1.00 95.88 82 VAL A CA 1
ATOM 569 C C . VAL A 1 82 ? 1.890 -3.588 6.636 1.00 95.88 82 VAL A C 1
ATOM 571 O O . VAL A 1 82 ? 2.636 -2.831 6.024 1.00 95.88 82 VAL A O 1
ATOM 574 N N . THR A 1 83 ? 2.298 -4.752 7.135 1.00 95.81 83 THR A N 1
ATOM 575 C CA . THR A 1 83 ? 3.608 -5.331 6.836 1.00 95.81 83 THR A CA 1
ATOM 576 C C . THR A 1 83 ? 3.495 -6.268 5.642 1.00 95.81 83 THR A C 1
ATOM 578 O O . THR A 1 83 ? 2.768 -7.270 5.678 1.00 95.81 83 THR A O 1
ATOM 581 N N . VAL A 1 84 ? 4.289 -5.991 4.616 1.00 94.31 84 VAL A N 1
ATOM 582 C CA . VAL A 1 84 ? 4.447 -6.779 3.400 1.00 94.31 84 VAL A CA 1
ATOM 583 C C . VAL A 1 84 ? 5.782 -7.530 3.438 1.00 94.31 84 VAL A C 1
ATOM 585 O O . VAL A 1 84 ? 6.839 -6.898 3.399 1.00 94.31 84 VAL A O 1
ATOM 588 N N . PRO A 1 85 ? 5.767 -8.874 3.527 1.00 93.81 85 PRO A N 1
ATOM 589 C CA . PRO A 1 85 ? 6.970 -9.670 3.330 1.00 93.81 85 PRO A CA 1
ATOM 590 C C . PRO A 1 85 ? 7.327 -9.696 1.844 1.00 93.81 85 PRO A C 1
ATOM 592 O O . PRO A 1 85 ? 6.478 -10.000 1.005 1.00 93.81 85 PRO A O 1
ATOM 595 N N . LEU A 1 86 ? 8.584 -9.409 1.527 1.00 90.88 86 LEU A N 1
ATOM 596 C CA . LEU A 1 86 ? 9.102 -9.490 0.168 1.00 90.88 86 LEU A CA 1
ATOM 597 C C . LEU A 1 86 ? 9.725 -10.866 -0.081 1.00 90.88 86 LEU A C 1
ATOM 599 O O . LEU A 1 86 ? 10.375 -11.436 0.796 1.00 90.88 86 LEU A O 1
ATOM 603 N N . ASN A 1 87 ? 9.555 -11.386 -1.298 1.00 85.38 87 ASN A N 1
ATOM 604 C CA . ASN A 1 87 ? 10.190 -12.643 -1.715 1.00 85.38 87 ASN A CA 1
ATOM 605 C C . ASN A 1 87 ? 11.697 -12.484 -1.960 1.00 85.38 87 ASN A C 1
ATOM 607 O O . ASN A 1 87 ? 12.441 -13.455 -1.874 1.00 85.38 87 ASN A O 1
ATOM 611 N N . GLU A 1 88 ? 12.132 -11.258 -2.242 1.00 87.38 88 GLU A N 1
ATOM 612 C CA . GLU A 1 88 ? 13.521 -10.879 -2.473 1.00 87.38 88 GLU A CA 1
ATOM 613 C C . GLU A 1 88 ? 13.845 -9.645 -1.614 1.00 87.38 88 GLU A C 1
ATOM 615 O O . GLU A 1 88 ? 12.974 -8.781 -1.447 1.00 87.38 88 GLU A O 1
ATOM 620 N N . PRO A 1 89 ? 15.061 -9.526 -1.053 1.00 92.44 89 PRO A N 1
ATOM 621 C CA . PRO A 1 89 ? 15.460 -8.336 -0.308 1.00 92.44 89 PRO A CA 1
ATOM 622 C C . PRO A 1 89 ? 15.439 -7.077 -1.175 1.00 92.44 89 PRO A C 1
ATOM 624 O O . PRO A 1 89 ? 15.806 -7.113 -2.343 1.00 92.44 89 PRO A O 1
ATOM 627 N N . LEU A 1 90 ? 15.085 -5.942 -0.582 1.00 93.50 90 LEU A N 1
ATOM 628 C CA . LEU A 1 90 ? 15.072 -4.638 -1.223 1.00 93.50 90 LEU A CA 1
ATOM 629 C C . LEU A 1 90 ? 16.421 -4.359 -1.910 1.00 93.50 90 LEU A C 1
ATOM 631 O O . LEU A 1 90 ? 17.475 -4.432 -1.269 1.00 93.50 90 LEU A O 1
ATOM 635 N N . PRO A 1 91 ? 16.417 -4.006 -3.200 1.00 90.88 91 PRO A N 1
ATOM 636 C CA . PRO A 1 91 ? 17.614 -3.566 -3.898 1.00 90.88 91 PRO A CA 1
ATOM 637 C C . PRO A 1 91 ? 18.024 -2.156 -3.445 1.00 90.88 91 PRO A C 1
ATOM 639 O O . PRO A 1 91 ? 17.286 -1.446 -2.757 1.00 90.88 91 PRO A O 1
ATOM 642 N N . SER A 1 92 ? 19.215 -1.715 -3.856 1.00 89.75 92 SER A N 1
ATOM 643 C CA . SER A 1 92 ? 19.589 -0.308 -3.702 1.00 89.75 92 SER A CA 1
ATOM 644 C C . SER A 1 92 ? 18.676 0.588 -4.543 1.00 89.75 92 SER A C 1
ATOM 646 O O . SER A 1 92 ? 18.279 0.232 -5.650 1.00 89.75 92 SER A O 1
ATOM 648 N N . ASN A 1 93 ? 18.359 1.774 -4.016 1.00 87.69 93 ASN A N 1
ATOM 649 C CA . ASN A 1 93 ? 17.463 2.746 -4.656 1.00 87.69 93 ASN A CA 1
ATOM 650 C C . ASN A 1 93 ? 16.051 2.198 -4.934 1.00 87.69 93 ASN A C 1
ATOM 652 O O . ASN A 1 93 ? 15.408 2.602 -5.908 1.00 87.69 93 ASN A O 1
ATOM 656 N N . ALA A 1 94 ? 15.582 1.276 -4.088 1.00 91.44 94 ALA A N 1
ATOM 657 C CA . ALA A 1 94 ? 14.198 0.845 -4.100 1.00 91.44 94 ALA A CA 1
ATOM 658 C C . ALA A 1 94 ? 13.272 2.023 -3.777 1.00 91.44 94 ALA A C 1
ATOM 660 O O . ALA A 1 94 ? 13.543 2.834 -2.889 1.00 91.44 94 ALA A O 1
ATOM 661 N N . PHE A 1 95 ? 12.154 2.089 -4.481 1.00 91.00 95 PHE A N 1
ATOM 662 C CA . PHE A 1 95 ? 11.039 2.959 -4.154 1.00 91.00 95 PHE A CA 1
ATOM 663 C C . PHE A 1 95 ? 9.739 2.187 -4.351 1.00 91.00 95 PHE A C 1
ATOM 665 O O . PHE A 1 95 ? 9.694 1.130 -4.985 1.00 91.00 95 PHE A O 1
ATOM 672 N N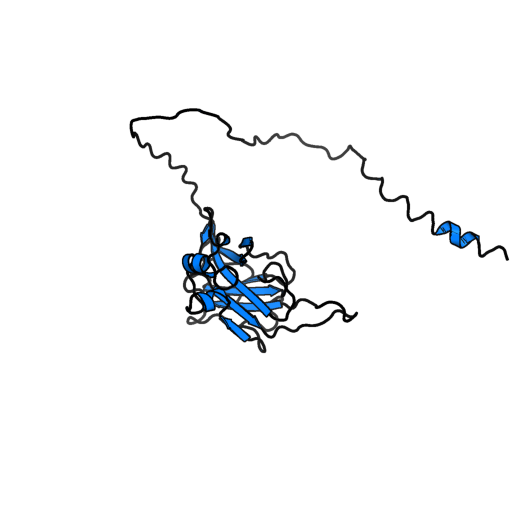 . TYR A 1 96 ? 8.676 2.715 -3.769 1.00 91.38 96 TYR A N 1
ATOM 673 C CA . TYR A 1 96 ? 7.383 2.061 -3.756 1.00 91.38 96 TYR A CA 1
ATOM 674 C C . TYR A 1 96 ? 6.440 2.724 -4.752 1.00 91.38 96 TYR A C 1
ATOM 676 O O . TYR A 1 96 ? 6.393 3.955 -4.833 1.00 91.38 96 TYR A O 1
ATOM 684 N N . GLN A 1 97 ? 5.686 1.924 -5.503 1.00 91.19 97 GLN A N 1
ATOM 685 C CA . GLN A 1 97 ? 4.689 2.413 -6.449 1.00 91.19 97 GLN A CA 1
ATOM 686 C C . GLN A 1 97 ? 3.305 1.889 -6.126 1.00 91.19 97 GLN A C 1
ATOM 688 O O . GLN A 1 97 ? 3.133 0.728 -5.777 1.00 91.19 97 GLN A O 1
ATOM 693 N N . LYS A 1 98 ? 2.327 2.762 -6.317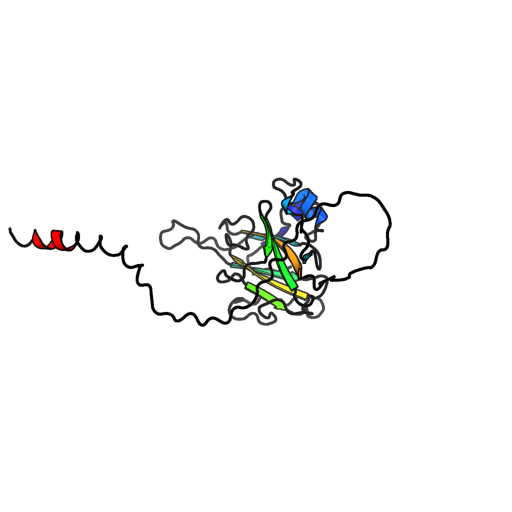 1.00 91.25 98 LYS A N 1
ATOM 694 C CA . LYS A 1 98 ? 0.901 2.519 -6.146 1.00 91.25 98 LYS A CA 1
ATOM 695 C C . LYS A 1 98 ? 0.248 2.529 -7.512 1.00 91.25 98 LYS A C 1
ATOM 697 O O . LYS A 1 98 ? 0.572 3.394 -8.325 1.00 91.25 98 LYS A O 1
ATOM 702 N N . PHE A 1 99 ? -0.656 1.597 -7.759 1.00 92.12 99 PHE A N 1
ATOM 703 C CA . PHE A 1 99 ? -1.432 1.554 -8.986 1.00 92.12 99 PHE A CA 1
ATOM 704 C C . PHE A 1 99 ? -2.860 2.023 -8.733 1.00 92.12 99 PHE A C 1
ATOM 706 O O . PHE A 1 99 ? -3.528 1.543 -7.821 1.00 92.12 99 PHE A O 1
ATOM 713 N N . ARG A 1 100 ? -3.349 2.918 -9.591 1.00 91.31 100 ARG A N 1
ATOM 714 C CA . ARG A 1 100 ? -4.769 3.277 -9.667 1.00 91.31 100 ARG A CA 1
ATOM 715 C C . ARG A 1 100 ? -5.265 3.060 -11.085 1.00 91.31 100 ARG A C 1
ATOM 717 O O . ARG A 1 100 ? -4.578 3.414 -12.041 1.00 91.31 100 ARG A O 1
ATOM 724 N N . ASP A 1 101 ? -6.469 2.529 -11.232 1.00 88.88 101 ASP A N 1
ATOM 725 C CA . ASP A 1 101 ? -7.016 2.132 -12.533 1.00 88.88 101 ASP A CA 1
ATOM 726 C C . ASP A 1 101 ? -7.227 3.298 -13.515 1.00 88.88 101 ASP A C 1
ATOM 728 O O . ASP A 1 101 ? -7.346 3.065 -14.715 1.00 88.88 101 ASP A O 1
ATOM 732 N N . ASN A 1 102 ? -7.228 4.538 -13.024 1.00 87.38 102 ASN A N 1
ATOM 733 C CA . ASN A 1 102 ? -7.445 5.772 -13.775 1.00 87.38 102 ASN A CA 1
ATOM 734 C C . ASN A 1 102 ? -6.208 6.688 -13.885 1.00 87.38 102 ASN A C 1
ATOM 736 O O . ASN A 1 102 ? -6.265 7.682 -14.608 1.00 87.38 102 ASN A O 1
ATOM 740 N N . ILE A 1 103 ? -5.122 6.388 -13.165 1.00 89.06 103 ILE A N 1
ATOM 741 C CA . ILE A 1 103 ? -3.876 7.185 -13.156 1.00 89.06 103 ILE A CA 1
ATOM 742 C C . ILE A 1 103 ? -2.675 6.338 -13.596 1.00 89.06 103 ILE A C 1
ATOM 744 O O . ILE A 1 103 ? -1.739 6.855 -14.204 1.00 89.06 103 ILE A O 1
ATOM 748 N N . GLY A 1 104 ? -2.710 5.037 -13.323 1.00 89.62 104 GLY A N 1
ATOM 749 C CA . GLY A 1 104 ? -1.586 4.131 -13.488 1.00 89.62 104 GLY A CA 1
ATOM 750 C C . GLY A 1 104 ? -0.676 4.122 -12.268 1.00 89.62 104 GLY A C 1
ATOM 751 O O . GLY A 1 104 ? -1.118 4.342 -11.138 1.00 89.62 104 GLY A O 1
ATOM 752 N N . TRP A 1 105 ? 0.600 3.831 -12.503 1.00 90.12 105 TRP A N 1
ATOM 753 C CA . TRP A 1 105 ? 1.608 3.717 -11.455 1.00 90.12 105 TRP A CA 1
ATOM 754 C C . TRP A 1 105 ? 2.151 5.079 -11.017 1.00 90.12 105 TRP A C 1
ATOM 756 O O . TRP A 1 105 ? 2.770 5.799 -11.800 1.00 90.12 105 TRP A O 1
ATOM 766 N N . THR A 1 106 ? 2.011 5.398 -9.734 1.00 89.75 106 THR A N 1
ATOM 767 C CA . THR A 1 106 ? 2.581 6.598 -9.107 1.00 89.75 106 THR A CA 1
ATOM 768 C C . THR A 1 106 ? 3.516 6.221 -7.970 1.00 89.75 106 THR A C 1
ATOM 770 O O . THR A 1 106 ? 3.313 5.208 -7.307 1.00 89.75 106 THR A O 1
ATOM 773 N N . ILE A 1 107 ? 4.537 7.038 -7.714 1.00 91.31 107 ILE A N 1
ATOM 774 C CA . ILE A 1 107 ? 5.401 6.857 -6.539 1.00 91.31 107 ILE A CA 1
ATOM 775 C C . ILE A 1 107 ? 4.565 7.082 -5.275 1.00 91.31 107 ILE A C 1
ATOM 777 O O . ILE A 1 107 ? 3.767 8.019 -5.228 1.00 91.31 107 ILE A O 1
ATOM 781 N N . PHE A 1 108 ? 4.758 6.235 -4.265 1.00 93.81 108 PHE A N 1
ATOM 782 C CA . PHE A 1 108 ? 4.155 6.404 -2.947 1.00 93.81 108 PHE A CA 1
ATOM 783 C C . PHE A 1 108 ? 4.492 7.782 -2.373 1.00 93.81 108 PHE A C 1
ATOM 785 O O . PHE A 1 108 ? 5.659 8.175 -2.292 1.00 93.81 108 PHE A O 1
ATOM 792 N N . SER A 1 109 ? 3.470 8.524 -1.964 1.00 94.50 109 SER A N 1
ATOM 793 C CA . SER A 1 109 ? 3.637 9.860 -1.403 1.00 94.50 109 SER A CA 1
ATOM 794 C C . SER A 1 109 ? 3.952 9.780 0.087 1.00 94.50 109 SER A C 1
ATOM 796 O O . SER A 1 109 ? 3.084 9.419 0.868 1.00 94.50 109 SER A O 1
ATOM 798 N N . THR A 1 110 ? 5.149 10.192 0.502 1.00 92.62 110 THR A N 1
ATOM 799 C CA . THR A 1 110 ? 5.499 10.364 1.927 1.00 92.62 110 THR A CA 1
ATOM 800 C C . THR A 1 110 ? 5.273 11.792 2.435 1.00 92.62 110 THR A C 1
ATOM 802 O O . THR A 1 110 ? 5.870 12.226 3.416 1.00 92.62 110 THR A O 1
ATOM 805 N N . ARG A 1 111 ? 4.479 12.587 1.703 1.00 89.19 111 ARG A N 1
ATOM 806 C CA . ARG A 1 111 ? 4.190 13.990 2.049 1.00 89.19 111 ARG A CA 1
ATOM 807 C C . ARG A 1 111 ? 2.945 14.154 2.912 1.00 89.19 111 ARG A C 1
ATOM 809 O O . ARG A 1 111 ? 2.727 15.243 3.432 1.00 89.19 111 ARG A O 1
ATOM 816 N N . GLU A 1 112 ? 2.113 13.123 2.979 1.00 86.69 112 GLU A N 1
ATOM 817 C CA . GLU A 1 112 ? 0.926 13.117 3.825 1.00 86.69 112 GLU A CA 1
ATOM 818 C C . GLU A 1 112 ? 1.331 12.767 5.252 1.00 86.69 112 GLU A C 1
ATOM 820 O O . GLU A 1 112 ? 2.188 11.910 5.464 1.00 86.69 112 GLU A O 1
ATOM 825 N N . GLU A 1 113 ? 0.732 13.448 6.224 1.00 86.50 113 GLU A N 1
ATOM 826 C CA . GLU A 1 113 ? 0.913 13.115 7.635 1.00 86.50 113 GLU A CA 1
ATOM 827 C C . GLU A 1 113 ? 0.452 11.670 7.877 1.00 86.50 113 GLU A C 1
ATOM 829 O O . GLU A 1 113 ? -0.607 11.274 7.392 1.00 86.50 113 GLU A O 1
ATOM 834 N N . ASN A 1 114 ? 1.270 10.882 8.579 1.00 87.12 114 ASN A N 1
ATOM 835 C CA . ASN A 1 114 ? 1.066 9.449 8.845 1.00 87.12 114 ASN A CA 1
ATOM 836 C C . ASN A 1 114 ? 1.017 8.563 7.577 1.00 87.12 114 ASN A C 1
ATOM 838 O O . ASN A 1 114 ? 0.647 7.389 7.628 1.00 87.12 114 ASN A O 1
ATOM 842 N N . GLY A 1 115 ? 1.394 9.112 6.417 1.00 91.31 115 GLY A N 1
ATOM 843 C CA . GLY A 1 115 ? 1.603 8.385 5.170 1.00 91.31 115 GLY A CA 1
ATOM 844 C C . GLY A 1 115 ? 3.071 7.999 5.005 1.00 91.31 115 GLY A C 1
ATOM 845 O O . GLY A 1 115 ? 3.774 8.602 4.195 1.00 91.31 115 GLY A O 1
ATOM 846 N N . ASN A 1 116 ? 3.559 7.023 5.769 1.00 93.62 116 ASN A N 1
ATOM 847 C CA . ASN A 1 116 ? 4.989 6.713 5.860 1.00 93.62 116 ASN A CA 1
ATOM 848 C C . ASN A 1 116 ? 5.335 5.327 5.288 1.00 93.62 116 ASN A C 1
ATOM 850 O O . ASN A 1 116 ? 4.498 4.430 5.177 1.00 93.62 116 ASN A O 1
ATOM 854 N N . LEU A 1 117 ? 6.604 5.153 4.918 1.00 94.50 117 LEU A N 1
ATOM 855 C CA . LEU A 1 117 ? 7.177 3.876 4.493 1.00 94.50 117 LEU A CA 1
ATOM 856 C C . LEU A 1 117 ? 8.318 3.518 5.425 1.00 94.50 117 LEU A C 1
ATOM 858 O O . LEU A 1 117 ? 9.156 4.368 5.715 1.00 94.50 117 LEU A O 1
ATOM 862 N N . TYR A 1 118 ? 8.392 2.251 5.809 1.00 96.38 118 TYR A N 1
ATOM 863 C CA . TYR A 1 118 ? 9.484 1.720 6.608 1.00 96.38 118 TYR A CA 1
ATOM 864 C C . TYR A 1 118 ? 9.946 0.381 6.041 1.00 96.38 118 TYR A C 1
ATOM 866 O O . TYR A 1 118 ? 9.156 -0.360 5.449 1.00 96.38 118 TYR A O 1
ATOM 874 N N . SER A 1 119 ? 11.204 0.025 6.277 1.00 97.06 119 SER A N 1
ATOM 875 C CA . SER A 1 119 ? 11.731 -1.304 5.990 1.00 97.06 119 SER A CA 1
ATOM 876 C C . SER A 1 119 ? 12.344 -1.943 7.225 1.00 97.06 119 SER A C 1
ATOM 878 O O . SER A 1 119 ? 12.757 -1.266 8.164 1.00 97.06 119 SER A O 1
ATOM 880 N N . GLY A 1 120 ? 12.358 -3.269 7.239 1.00 96.62 120 GLY A N 1
ATOM 881 C CA . GLY A 1 120 ? 12.985 -4.045 8.293 1.00 96.62 120 GLY A CA 1
ATOM 882 C C . GLY A 1 120 ? 13.443 -5.406 7.795 1.00 96.62 120 GLY A C 1
ATOM 883 O O . GLY A 1 120 ? 13.047 -5.893 6.728 1.00 96.62 120 GLY A O 1
ATOM 884 N N . ARG A 1 121 ? 14.284 -6.051 8.597 1.00 97.19 121 ARG A N 1
ATOM 885 C CA . ARG A 1 121 ? 14.790 -7.389 8.309 1.00 97.19 121 ARG A CA 1
ATOM 886 C C . ARG A 1 121 ? 13.904 -8.451 8.947 1.00 97.19 121 ARG A C 1
ATOM 888 O O . ARG A 1 121 ? 13.604 -8.387 10.137 1.00 97.19 121 ARG A O 1
ATOM 895 N N . ALA A 1 122 ? 13.551 -9.468 8.169 1.00 96.81 122 ALA A N 1
ATOM 896 C CA . ALA A 1 122 ? 12.910 -10.662 8.694 1.00 96.81 122 ALA A CA 1
ATOM 897 C C . ALA A 1 122 ? 13.847 -11.407 9.656 1.00 96.81 122 ALA A C 1
ATOM 899 O O . ALA A 1 122 ? 15.034 -11.596 9.376 1.00 96.81 122 ALA A O 1
ATOM 900 N N . VAL A 1 123 ? 13.290 -11.894 10.759 1.00 94.75 123 VAL A N 1
ATOM 901 C CA . VAL A 1 123 ? 13.977 -12.766 11.713 1.00 94.75 123 VAL A CA 1
ATOM 902 C C . VAL A 1 123 ? 13.404 -14.167 11.535 1.00 94.75 123 VAL A C 1
ATOM 904 O O . VAL A 1 123 ? 12.190 -14.347 11.564 1.00 94.75 123 VAL A O 1
ATOM 907 N N . ASP A 1 124 ? 14.269 -15.145 11.256 1.00 92.88 124 ASP A N 1
ATOM 908 C CA . ASP A 1 124 ? 13.881 -16.534 10.962 1.00 92.88 124 ASP A CA 1
ATOM 909 C C . ASP A 1 124 ? 12.817 -16.665 9.852 1.00 92.88 124 ASP A C 1
ATOM 911 O O . ASP A 1 124 ? 11.932 -17.518 9.890 1.00 92.88 124 ASP A O 1
ATOM 915 N N . GLY A 1 125 ? 12.906 -15.796 8.838 1.00 90.75 125 GLY A N 1
ATOM 916 C CA . GLY A 1 125 ? 11.989 -15.777 7.692 1.00 90.75 125 GLY A CA 1
ATOM 917 C C . GLY A 1 125 ? 10.636 -15.114 7.965 1.00 90.75 125 GLY A C 1
ATOM 918 O O . GLY A 1 125 ? 9.776 -15.120 7.086 1.00 90.75 125 GLY A O 1
ATOM 919 N N . VAL A 1 126 ? 10.441 -14.521 9.145 1.00 95.12 126 VAL A N 1
ATOM 920 C CA . VAL A 1 126 ? 9.202 -13.837 9.532 1.00 95.12 126 VAL A CA 1
ATOM 921 C C . VAL A 1 126 ? 9.468 -12.349 9.733 1.00 95.12 126 VAL A C 1
ATOM 923 O O . VAL A 1 126 ? 10.436 -11.956 10.384 1.00 95.12 126 VAL A O 1
ATOM 926 N N . CYS A 1 127 ? 8.605 -11.505 9.168 1.00 96.56 127 CYS A N 1
ATOM 927 C CA . CYS A 1 127 ? 8.701 -10.067 9.383 1.00 96.56 127 CYS A CA 1
ATOM 928 C C . CYS A 1 127 ? 8.375 -9.687 10.831 1.00 96.56 127 CYS A C 1
ATOM 930 O O . CYS A 1 127 ? 7.469 -10.290 11.415 1.00 96.56 127 CYS A O 1
ATOM 932 N N . PRO A 1 128 ? 9.066 -8.686 11.407 1.00 95.31 128 PRO A N 1
ATOM 933 C CA . PRO A 1 128 ? 8.741 -8.198 12.740 1.00 95.31 128 PRO A CA 1
ATOM 934 C C . PRO A 1 128 ? 7.273 -7.749 12.836 1.00 95.31 128 PRO A C 1
ATOM 936 O O . PRO A 1 128 ? 6.723 -7.259 11.843 1.00 95.31 128 PRO A O 1
ATOM 939 N N . PRO A 1 129 ? 6.625 -7.895 14.005 1.00 93.19 129 PRO A N 1
ATOM 940 C CA . PRO A 1 129 ? 5.271 -7.393 14.202 1.00 93.19 129 PRO A CA 1
ATOM 941 C C . PRO A 1 129 ? 5.230 -5.868 14.064 1.00 93.19 129 PRO A C 1
ATOM 943 O O . PRO A 1 129 ? 6.217 -5.186 14.343 1.00 93.19 129 PRO A O 1
ATOM 946 N N . ILE A 1 130 ? 4.074 -5.348 13.654 1.00 94.25 130 ILE A N 1
ATOM 947 C CA . ILE A 1 130 ? 3.815 -3.908 13.666 1.00 94.25 130 ILE A CA 1
ATOM 948 C C . ILE A 1 130 ? 3.769 -3.462 15.140 1.00 94.25 130 ILE A C 1
ATOM 950 O O . ILE A 1 130 ? 3.063 -4.102 15.925 1.00 94.25 130 ILE A O 1
ATOM 954 N N . PRO A 1 131 ? 4.538 -2.437 15.539 1.00 92.31 131 PRO A N 1
ATOM 955 C CA . PRO A 1 131 ? 4.513 -1.909 16.902 1.00 92.31 131 PRO A CA 1
ATOM 956 C C . PRO A 1 131 ? 3.195 -1.175 17.192 1.00 92.31 131 PRO A C 1
ATOM 958 O O . PRO A 1 131 ? 2.504 -0.742 16.277 1.00 92.31 131 PRO A O 1
ATOM 961 N N . ASP A 1 132 ? 2.843 -1.008 18.469 1.00 89.06 132 ASP A N 1
ATOM 962 C CA . ASP A 1 132 ? 1.550 -0.418 18.855 1.00 89.06 132 ASP A CA 1
ATOM 963 C C . ASP A 1 132 ? 1.395 1.051 18.411 1.00 89.06 132 ASP A C 1
ATOM 965 O O . ASP A 1 132 ? 0.281 1.482 18.119 1.00 89.06 132 ASP A O 1
ATOM 969 N N . ASN A 1 133 ? 2.507 1.794 18.310 1.00 87.81 133 ASN A N 1
ATOM 970 C CA . ASN A 1 133 ? 2.551 3.194 17.869 1.00 87.81 133 ASN A CA 1
ATOM 971 C C . ASN A 1 133 ? 3.538 3.366 16.694 1.00 87.81 133 ASN A C 1
ATOM 973 O O . ASN A 1 133 ? 4.642 3.874 16.901 1.00 87.81 133 ASN A O 1
ATOM 977 N N . PRO A 1 134 ? 3.183 2.947 15.466 1.00 86.06 134 PRO A N 1
ATOM 978 C CA . PRO A 1 134 ? 4.130 2.860 14.348 1.00 86.06 134 PRO A CA 1
ATOM 979 C C . PRO A 1 134 ? 4.781 4.182 13.935 1.00 86.06 134 PRO A C 1
ATOM 981 O O . PRO A 1 134 ? 5.933 4.173 13.500 1.00 86.06 134 PRO A O 1
ATOM 984 N N . ASP A 1 135 ? 4.070 5.301 14.092 1.00 78.62 135 ASP A N 1
ATOM 985 C CA . ASP A 1 135 ? 4.573 6.630 13.721 1.00 78.62 135 ASP A CA 1
ATOM 986 C C . ASP A 1 135 ? 5.606 7.179 14.717 1.00 78.62 135 ASP A C 1
ATOM 988 O O . ASP A 1 135 ? 6.422 8.027 14.360 1.00 78.62 135 ASP A O 1
ATOM 992 N N . GLU A 1 136 ? 5.589 6.700 15.965 1.00 78.25 136 GLU A N 1
ATOM 993 C CA . GLU A 1 136 ? 6.454 7.194 17.044 1.00 78.25 136 GLU A CA 1
ATOM 994 C C . GLU A 1 136 ? 7.578 6.209 17.396 1.00 78.25 136 GLU A C 1
ATOM 996 O O . GLU A 1 136 ? 8.694 6.622 17.717 1.00 78.25 136 GLU A O 1
ATOM 1001 N N . ASP A 1 137 ? 7.294 4.906 17.327 1.00 76.25 137 ASP A N 1
ATOM 1002 C CA . ASP A 1 137 ? 8.225 3.816 17.604 1.00 76.25 137 ASP A CA 1
ATOM 1003 C C . ASP A 1 137 ? 8.044 2.719 16.558 1.00 76.25 137 ASP A C 1
ATOM 1005 O O . ASP A 1 137 ? 7.209 1.828 16.692 1.00 76.25 137 ASP A O 1
ATOM 1009 N N . SER A 1 138 ? 8.849 2.777 15.501 1.00 76.12 138 SER A N 1
ATOM 1010 C CA . SER A 1 138 ? 8.864 1.758 14.449 1.00 76.12 138 SER A CA 1
ATOM 1011 C C . SER A 1 138 ? 9.648 0.496 14.855 1.00 76.12 138 SER A C 1
ATOM 1013 O O . SER A 1 138 ? 9.589 -0.519 14.156 1.00 76.12 138 SER A O 1
ATOM 1015 N N . GLY A 1 139 ? 10.318 0.495 16.016 1.00 85.94 139 GLY A N 1
ATOM 1016 C CA . GLY A 1 139 ? 10.991 -0.664 16.596 1.00 85.94 139 GLY A CA 1
ATOM 1017 C C . GLY A 1 139 ? 11.994 -1.339 15.653 1.00 85.94 139 GLY A C 1
ATOM 1018 O O . GLY A 1 139 ? 13.100 -0.853 15.431 1.00 85.94 139 GLY A O 1
ATOM 1019 N N . ALA A 1 140 ? 11.621 -2.512 15.134 1.00 93.38 140 ALA A N 1
ATOM 1020 C CA . ALA A 1 140 ? 12.435 -3.290 14.194 1.00 93.38 140 ALA A CA 1
ATOM 1021 C C . ALA A 1 140 ? 12.363 -2.782 12.739 1.00 93.38 140 ALA A C 1
ATOM 1023 O O . ALA A 1 140 ? 13.044 -3.326 11.866 1.00 93.38 140 ALA A O 1
ATOM 1024 N N . TYR A 1 141 ? 11.538 -1.768 12.486 1.00 96.00 141 TYR A N 1
ATOM 1025 C CA . TYR A 1 141 ? 11.440 -1.061 11.221 1.00 96.00 141 TYR A CA 1
ATOM 1026 C C . TYR A 1 141 ? 12.175 0.276 11.306 1.00 96.00 141 TYR A C 1
ATOM 1028 O O . TYR A 1 141 ? 12.191 0.932 12.340 1.00 96.00 141 TYR A O 1
ATOM 1036 N N . THR A 1 142 ? 12.800 0.679 10.206 1.00 95.06 142 THR A N 1
ATOM 1037 C CA . THR A 1 142 ? 13.426 1.992 10.032 1.00 95.06 142 THR A CA 1
ATOM 1038 C C . THR A 1 142 ? 12.709 2.726 8.911 1.00 95.06 142 THR A C 1
ATOM 1040 O O . THR A 1 142 ? 12.381 2.117 7.896 1.00 95.06 142 THR A O 1
ATOM 1043 N N . GLU A 1 143 ? 12.453 4.022 9.084 1.00 93.94 143 GLU A N 1
ATOM 1044 C CA . GLU A 1 143 ? 11.789 4.830 8.057 1.00 93.94 143 GLU A CA 1
ATOM 1045 C C . GLU A 1 143 ? 12.606 4.865 6.752 1.00 93.94 143 GLU A C 1
ATOM 1047 O O . GLU A 1 143 ? 13.833 4.997 6.758 1.00 93.94 143 GLU A O 1
ATOM 1052 N N . GLY A 1 144 ? 11.908 4.752 5.623 1.00 93.88 144 GLY A N 1
ATOM 1053 C CA . GLY A 1 144 ? 12.473 4.591 4.289 1.00 93.88 144 GLY A CA 1
ATOM 1054 C C . GLY A 1 144 ? 12.591 3.129 3.850 1.00 93.88 144 GLY A C 1
ATOM 1055 O O . GLY A 1 144 ? 12.149 2.208 4.526 1.00 93.88 144 GLY A O 1
ATOM 1056 N N . LEU A 1 145 ? 13.172 2.926 2.665 1.00 94.69 145 LEU A N 1
ATOM 1057 C CA . LEU A 1 145 ? 13.451 1.602 2.106 1.00 94.69 145 LEU A CA 1
ATOM 1058 C C . LEU A 1 145 ? 14.962 1.366 2.095 1.00 94.69 145 LEU A C 1
ATOM 1060 O O . LEU A 1 145 ? 15.689 1.973 1.304 1.00 94.69 145 LEU A O 1
ATOM 1064 N N . LEU A 1 146 ? 15.439 0.495 2.980 1.00 95.69 146 LEU A N 1
ATOM 1065 C CA . LEU A 1 146 ? 16.853 0.164 3.118 1.00 95.69 146 LEU A CA 1
ATOM 1066 C C . LEU A 1 146 ? 17.204 -1.094 2.325 1.00 95.69 146 LEU A C 1
ATOM 1068 O O . LEU A 1 146 ? 16.527 -2.118 2.390 1.00 95.69 146 LEU A O 1
ATOM 1072 N N . ALA A 1 147 ? 18.306 -1.030 1.580 1.00 95.31 147 ALA A N 1
ATOM 1073 C CA . ALA A 1 147 ? 18.769 -2.160 0.786 1.00 95.31 147 ALA A CA 1
ATOM 1074 C C . ALA A 1 147 ? 19.110 -3.371 1.676 1.00 95.31 147 ALA A C 1
ATOM 1076 O O . ALA A 1 147 ? 19.817 -3.246 2.678 1.00 95.31 147 ALA A O 1
ATOM 1077 N N . GLY A 1 148 ? 18.656 -4.556 1.271 1.00 94.94 148 GLY A N 1
ATOM 1078 C CA . GLY A 1 148 ? 18.858 -5.816 1.984 1.00 94.94 148 GLY A CA 1
ATOM 1079 C C . GLY A 1 148 ? 17.820 -6.124 3.067 1.00 94.94 148 GLY A C 1
ATOM 1080 O O . GLY A 1 148 ? 17.840 -7.237 3.597 1.00 94.94 148 GLY A O 1
ATOM 1081 N N . ASP A 1 149 ? 16.918 -5.195 3.383 1.00 97.12 149 ASP A N 1
ATOM 1082 C CA . ASP A 1 149 ? 15.714 -5.487 4.165 1.00 97.12 149 ASP A CA 1
ATOM 1083 C C . ASP A 1 149 ? 14.690 -6.215 3.296 1.00 97.12 149 ASP A C 1
ATOM 1085 O O . ASP A 1 149 ? 14.656 -6.039 2.087 1.00 97.12 149 ASP A O 1
ATOM 1089 N N . ASN A 1 150 ? 13.847 -7.053 3.882 1.00 95.69 150 ASN A N 1
ATOM 1090 C CA . ASN A 1 150 ? 12.892 -7.883 3.137 1.00 95.69 150 ASN A CA 1
ATOM 1091 C C . ASN A 1 150 ? 11.476 -7.837 3.723 1.00 95.69 150 ASN A C 1
ATOM 1093 O O . ASN A 1 150 ? 10.630 -8.671 3.401 1.00 95.69 150 ASN A O 1
ATOM 1097 N N . CYS A 1 151 ? 11.217 -6.846 4.568 1.00 96.31 151 CYS A N 1
ATOM 1098 C CA . CYS A 1 151 ? 9.907 -6.510 5.092 1.00 96.31 151 CYS A CA 1
ATOM 1099 C C . CYS A 1 151 ? 9.673 -5.026 4.859 1.00 96.31 151 CYS A C 1
ATOM 1101 O O . CYS A 1 151 ? 10.522 -4.212 5.214 1.00 96.31 151 CYS A O 1
ATOM 1103 N N . VAL A 1 152 ? 8.528 -4.680 4.285 1.00 95.81 152 VAL A N 1
ATOM 1104 C CA . VAL A 1 152 ? 8.099 -3.291 4.113 1.00 95.81 152 VAL A CA 1
ATOM 1105 C C . VAL A 1 152 ? 6.887 -3.066 4.998 1.00 95.81 152 VAL A C 1
ATOM 1107 O O . VAL A 1 152 ? 5.933 -3.832 4.921 1.00 95.81 152 VAL A O 1
ATOM 1110 N N . MET A 1 153 ? 6.913 -2.041 5.839 1.00 96.31 153 MET A N 1
ATOM 1111 C CA . MET A 1 153 ? 5.746 -1.592 6.589 1.00 96.31 153 MET A CA 1
ATOM 1112 C C . MET A 1 153 ? 5.227 -0.299 5.965 1.00 96.31 153 MET A C 1
ATOM 1114 O O . MET A 1 153 ? 5.981 0.648 5.747 1.00 96.31 153 MET A O 1
ATOM 1118 N N . LEU A 1 154 ? 3.937 -0.288 5.659 1.00 95.94 154 LEU A N 1
ATOM 1119 C CA . LEU A 1 154 ? 3.232 0.824 5.034 1.00 95.94 154 LEU A CA 1
ATOM 1120 C C . LEU A 1 154 ? 2.356 1.486 6.086 1.00 95.94 154 LEU A C 1
ATOM 1122 O O . LEU A 1 154 ? 1.610 0.768 6.746 1.00 95.94 154 LEU A O 1
ATOM 1126 N N . GLY A 1 155 ? 2.406 2.810 6.197 1.00 96.19 155 GLY A N 1
ATOM 1127 C CA . GLY A 1 155 ? 1.348 3.626 6.787 1.00 96.19 155 GLY A CA 1
ATOM 1128 C C . GLY A 1 155 ? 0.566 4.292 5.662 1.00 96.19 155 GLY A C 1
ATOM 1129 O O . GLY A 1 155 ? 1.138 5.044 4.874 1.00 96.19 155 GLY A O 1
ATOM 1130 N N . ILE A 1 156 ? -0.719 3.976 5.520 1.00 97.06 156 ILE A N 1
ATOM 1131 C CA . ILE A 1 156 ? -1.573 4.548 4.472 1.00 97.06 156 ILE A CA 1
ATOM 1132 C C . ILE A 1 156 ? -2.774 5.212 5.134 1.00 97.06 156 ILE A C 1
ATOM 1134 O O . ILE A 1 156 ? -3.421 4.614 5.988 1.00 97.06 156 ILE A O 1
ATOM 1138 N N . VAL A 1 157 ? -3.072 6.439 4.721 1.00 96.81 157 VAL A N 1
ATOM 1139 C CA . VAL A 1 157 ? -4.241 7.193 5.174 1.00 96.81 157 VAL A CA 1
ATOM 1140 C C . VAL A 1 157 ? -5.449 6.820 4.308 1.00 96.81 157 VAL A C 1
ATOM 1142 O O . VAL A 1 157 ? -5.376 6.940 3.085 1.00 96.81 157 VAL A O 1
ATOM 1145 N N . ASP A 1 158 ? -6.541 6.383 4.936 1.00 97.06 158 ASP A N 1
ATOM 1146 C CA . ASP A 1 158 ? -7.849 6.117 4.312 1.00 97.06 158 ASP A CA 1
ATOM 1147 C C . ASP A 1 158 ? -8.390 7.388 3.641 1.00 97.06 158 ASP A C 1
ATOM 1149 O O . ASP A 1 158 ? -8.520 8.437 4.275 1.00 97.06 158 ASP A O 1
ATOM 1153 N N . GLY A 1 159 ? -8.637 7.322 2.336 1.00 95.44 159 GLY A N 1
ATOM 1154 C CA . GLY A 1 159 ? -8.958 8.468 1.490 1.00 95.44 159 GLY A CA 1
ATOM 1155 C C . GLY A 1 159 ? -7.775 9.345 1.054 1.00 95.44 159 GLY A C 1
ATOM 1156 O O . GLY A 1 159 ? -7.987 10.356 0.382 1.00 95.44 159 GLY A O 1
ATOM 1157 N N . GLY A 1 160 ? -6.538 8.992 1.416 1.00 95.06 160 GLY A N 1
ATOM 1158 C CA . GLY A 1 160 ? -5.322 9.743 1.084 1.00 95.06 160 GLY A CA 1
ATOM 1159 C C . GLY A 1 160 ? -4.740 9.464 -0.312 1.00 95.06 160 GLY A C 1
ATOM 1160 O O . GLY A 1 160 ? -5.236 8.657 -1.106 1.00 95.06 160 GLY A O 1
ATOM 1161 N N . ALA A 1 161 ? -3.608 10.100 -0.626 1.00 94.44 161 ALA A N 1
ATOM 1162 C CA . ALA A 1 161 ? -2.884 9.947 -1.892 1.00 94.44 161 ALA A CA 1
ATOM 1163 C C . ALA A 1 161 ? -2.319 8.538 -2.110 1.00 94.44 161 ALA A C 1
ATOM 1165 O O . ALA A 1 161 ? -2.047 8.166 -3.256 1.00 94.44 161 ALA A O 1
ATOM 1166 N N . ASN A 1 162 ? -2.185 7.734 -1.056 1.00 95.88 162 ASN A N 1
ATOM 1167 C CA . ASN A 1 162 ? -1.789 6.330 -1.160 1.00 95.88 162 ASN A CA 1
ATOM 1168 C C . ASN A 1 162 ? -2.958 5.349 -0.986 1.00 95.88 162 ASN A C 1
ATOM 1170 O O . ASN A 1 162 ? -2.716 4.148 -0.961 1.00 95.88 162 ASN A O 1
ATOM 1174 N N . ASP A 1 163 ? -4.201 5.807 -0.901 1.00 96.69 163 ASP A N 1
ATOM 1175 C CA . ASP A 1 163 ? -5.373 4.933 -0.909 1.00 96.69 163 ASP A CA 1
ATOM 1176 C C . ASP A 1 163 ? -6.066 4.981 -2.274 1.00 96.69 163 ASP A C 1
ATOM 1178 O O . ASP A 1 163 ? -6.449 6.053 -2.744 1.00 96.69 163 ASP A O 1
ATOM 1182 N N . SER A 1 164 ? -6.149 3.840 -2.962 1.00 94.56 164 SER A N 1
ATOM 1183 C CA . SER A 1 164 ? -6.361 3.804 -4.415 1.00 94.56 164 SER A CA 1
ATOM 1184 C C . SER A 1 164 ? -7.730 4.314 -4.850 1.00 94.56 164 SER A C 1
ATOM 1186 O O . SER A 1 164 ? -7.816 4.920 -5.923 1.00 94.56 164 SER A O 1
ATOM 1188 N N . ASP A 1 165 ? -8.767 4.133 -4.031 1.00 94.19 165 ASP A N 1
ATOM 1189 C CA . ASP A 1 165 ? -10.096 4.690 -4.302 1.00 94.19 165 ASP A CA 1
ATOM 1190 C C . ASP A 1 165 ? -10.229 6.157 -3.842 1.00 94.19 165 ASP A C 1
ATOM 1192 O O . ASP A 1 165 ? -11.041 6.900 -4.397 1.00 94.19 165 ASP A O 1
ATOM 1196 N N . GLY A 1 166 ? -9.372 6.602 -2.916 1.00 94.06 166 GLY A N 1
ATOM 1197 C CA . GLY A 1 166 ? -9.338 7.965 -2.395 1.00 94.06 166 GLY A CA 1
ATOM 1198 C C . GLY A 1 166 ? -10.586 8.341 -1.594 1.00 94.06 166 GLY A C 1
ATOM 1199 O O . GLY A 1 166 ? -10.929 9.524 -1.537 1.00 94.06 166 GLY A O 1
ATOM 1200 N N . VAL A 1 167 ? -11.291 7.367 -1.005 1.00 95.19 167 VAL A N 1
ATOM 1201 C CA . VAL A 1 167 ? -12.535 7.601 -0.260 1.00 95.19 167 VAL A CA 1
ATOM 1202 C C . VAL A 1 167 ? -12.382 7.195 1.199 1.00 95.19 167 VAL A C 1
ATOM 1204 O O . VAL A 1 167 ? -12.262 6.016 1.477 1.00 95.19 167 VAL A O 1
ATOM 1207 N N . ILE A 1 168 ? -12.578 8.143 2.123 1.00 96.56 168 ILE A N 1
ATOM 1208 C CA . ILE A 1 168 ? -12.624 7.863 3.568 1.00 96.56 168 ILE A CA 1
ATOM 1209 C C . ILE A 1 168 ? -13.827 6.961 3.884 1.00 96.56 168 ILE A C 1
ATOM 1211 O O . ILE A 1 168 ? -14.966 7.441 3.961 1.00 96.56 168 ILE A O 1
ATOM 1215 N N . ASN A 1 169 ? -13.602 5.654 4.019 1.00 96.12 169 ASN A N 1
ATOM 1216 C CA . ASN A 1 169 ? -14.679 4.666 4.165 1.00 96.12 169 ASN A CA 1
ATOM 1217 C C . ASN A 1 169 ? -14.373 3.512 5.139 1.00 96.12 169 ASN A C 1
ATOM 1219 O O . ASN A 1 169 ? -15.160 2.564 5.250 1.00 96.12 169 ASN A O 1
ATOM 1223 N N . GLY A 1 170 ? -13.268 3.603 5.872 1.00 96.56 170 GLY A N 1
ATOM 1224 C CA . GLY A 1 170 ? -12.789 2.584 6.796 1.00 96.56 170 GLY A CA 1
ATOM 1225 C C . GLY A 1 170 ? -12.029 1.450 6.106 1.00 96.56 170 GLY A C 1
ATOM 1226 O O . GLY A 1 170 ? -11.815 0.393 6.724 1.00 96.56 170 GLY A O 1
ATOM 1227 N N . GLN A 1 171 ? -11.663 1.628 4.834 1.00 97.56 171 GLN A N 1
ATOM 1228 C CA . GLN A 1 171 ? -10.911 0.664 4.041 1.00 97.56 171 GLN A CA 1
ATOM 1229 C C . GLN A 1 171 ? -9.791 1.350 3.274 1.00 97.56 171 GLN A C 1
ATOM 1231 O O . GLN A 1 171 ? -9.919 2.489 2.866 1.00 97.56 171 GLN A O 1
ATOM 1236 N N . ILE A 1 172 ? -8.706 0.618 3.051 1.00 97.69 172 ILE A N 1
ATOM 1237 C CA . ILE A 1 172 ? -7.611 1.054 2.190 1.00 97.69 172 ILE A CA 1
ATOM 1238 C C . ILE A 1 172 ? -7.481 0.051 1.058 1.00 97.69 172 ILE A C 1
ATOM 1240 O O . ILE A 1 172 ? -7.334 -1.153 1.300 1.00 97.69 172 ILE A O 1
ATOM 1244 N N . VAL A 1 173 ? -7.514 0.551 -0.171 1.00 96.69 173 VAL A N 1
ATOM 1245 C CA . VAL A 1 173 ? -7.327 -0.230 -1.392 1.00 96.69 173 VAL A CA 1
ATOM 1246 C C . VAL A 1 173 ? -5.903 -0.028 -1.888 1.00 96.69 173 VAL A C 1
ATOM 1248 O O . VAL A 1 173 ? -5.485 1.093 -2.191 1.00 96.69 173 VAL A O 1
ATOM 1251 N N . ASP A 1 174 ? -5.144 -1.116 -1.999 1.00 94.81 174 ASP A N 1
ATOM 1252 C CA . ASP A 1 174 ? -3.732 -1.036 -2.349 1.00 94.81 174 ASP A CA 1
ATOM 1253 C C . ASP A 1 174 ? -3.246 -2.162 -3.267 1.00 94.81 174 ASP A C 1
ATOM 1255 O O . ASP A 1 174 ? -2.789 -3.205 -2.787 1.00 94.81 174 ASP A O 1
ATOM 1259 N N . PRO A 1 175 ? -3.238 -1.915 -4.583 1.00 93.88 175 PRO A N 1
ATOM 1260 C CA . PRO A 1 175 ? -2.315 -2.547 -5.498 1.00 93.88 175 PRO A CA 1
ATOM 1261 C C . PRO A 1 175 ? -1.001 -1.755 -5.560 1.00 93.88 175 PRO A C 1
ATOM 1263 O O . PRO A 1 175 ? -0.971 -0.576 -5.931 1.00 93.88 175 PRO A O 1
ATOM 1266 N N . HIS A 1 176 ? 0.108 -2.422 -5.259 1.00 92.75 176 HIS A N 1
ATOM 1267 C CA . HIS A 1 176 ? 1.432 -1.819 -5.235 1.00 92.75 176 HIS A CA 1
ATOM 1268 C C . HIS A 1 176 ? 2.536 -2.736 -5.752 1.00 92.75 176 HIS A C 1
ATOM 1270 O O . HIS A 1 176 ? 2.393 -3.954 -5.835 1.00 92.75 176 HIS A O 1
ATOM 1276 N N . THR A 1 177 ? 3.699 -2.145 -6.005 1.00 91.50 177 THR A N 1
ATOM 1277 C CA . THR A 1 177 ? 4.943 -2.875 -6.252 1.00 91.50 177 THR A CA 1
ATOM 1278 C C . THR A 1 177 ? 6.136 -2.134 -5.667 1.00 91.50 177 THR A C 1
ATOM 1280 O O . THR A 1 177 ? 6.127 -0.908 -5.539 1.00 91.50 177 THR A O 1
ATOM 1283 N N . VAL A 1 178 ? 7.195 -2.884 -5.369 1.00 91.12 178 VAL A N 1
ATOM 1284 C CA . VAL A 1 178 ? 8.538 -2.318 -5.228 1.00 91.12 178 VAL A CA 1
ATOM 1285 C C . VAL A 1 178 ? 9.157 -2.187 -6.617 1.00 91.12 178 VAL A C 1
ATOM 1287 O O . VAL A 1 178 ? 8.991 -3.062 -7.474 1.00 91.12 178 VAL A O 1
ATOM 1290 N N . SER A 1 179 ? 9.866 -1.087 -6.827 1.00 88.00 179 SER A N 1
ATOM 1291 C CA . SER A 1 179 ? 10.508 -0.743 -8.089 1.00 88.00 179 SER A CA 1
ATOM 1292 C C . SER A 1 179 ? 11.890 -0.157 -7.842 1.00 88.00 179 SER A C 1
ATOM 1294 O O . SER A 1 179 ? 12.193 0.314 -6.745 1.00 88.00 179 SER A O 1
ATOM 1296 N N . THR A 1 180 ? 12.737 -0.158 -8.868 1.00 85.62 180 THR A N 1
ATOM 1297 C CA . THR A 1 180 ? 14.049 0.500 -8.822 1.00 85.62 180 THR A CA 1
ATOM 1298 C C . THR A 1 180 ? 14.211 1.490 -9.954 1.00 85.62 180 THR A C 1
ATOM 1300 O O . THR A 1 180 ? 13.633 1.337 -11.033 1.00 85.62 180 THR A O 1
ATOM 1303 N N . PHE A 1 181 ? 14.998 2.534 -9.709 1.00 75.56 181 PHE A N 1
ATOM 1304 C CA . PHE A 1 181 ? 15.444 3.407 -10.784 1.00 75.56 181 PHE A CA 1
ATOM 1305 C C . PHE A 1 181 ? 16.431 2.649 -11.665 1.00 75.56 181 PHE A C 1
ATOM 1307 O O . PHE A 1 181 ? 17.407 2.079 -11.172 1.00 75.56 181 PHE A O 1
ATOM 1314 N N . ASN A 1 182 ? 16.209 2.669 -12.977 1.00 66.06 182 ASN A N 1
ATOM 1315 C CA . ASN A 1 182 ? 17.172 2.106 -13.907 1.00 66.06 182 ASN A CA 1
ATOM 1316 C C . ASN A 1 182 ? 18.482 2.918 -13.868 1.00 66.06 182 ASN A C 1
ATOM 1318 O O . ASN A 1 182 ? 18.571 4.048 -14.336 1.00 66.06 182 ASN A O 1
ATOM 1322 N N . SER A 1 183 ? 19.567 2.337 -13.361 1.00 49.88 183 SER A N 1
ATOM 1323 C CA . SER A 1 183 ? 20.899 2.946 -13.467 1.00 49.88 183 SER A CA 1
ATOM 1324 C C . SER A 1 183 ? 21.516 2.694 -14.848 1.00 49.88 183 SER A C 1
ATOM 1326 O O . SER A 1 183 ? 22.657 2.241 -14.939 1.00 49.88 183 SER A O 1
ATOM 1328 N N . ASN A 1 184 ? 20.771 2.915 -15.935 1.00 45.28 184 ASN A N 1
ATOM 1329 C CA . ASN A 1 184 ? 21.272 2.671 -17.284 1.00 45.28 184 ASN A CA 1
ATOM 1330 C C . ASN A 1 184 ? 21.385 3.972 -18.092 1.00 45.28 184 ASN A C 1
ATOM 1332 O O . ASN A 1 184 ? 20.501 4.278 -18.891 1.00 45.28 184 ASN A O 1
ATOM 1336 N N . PRO A 1 185 ? 22.489 4.733 -17.969 1.00 43.31 185 PRO A N 1
ATOM 1337 C CA . PRO A 1 185 ? 22.913 5.593 -19.052 1.00 43.31 185 PRO A CA 1
ATOM 1338 C C . PRO A 1 185 ? 23.577 4.691 -20.096 1.00 43.31 185 PRO A C 1
ATOM 1340 O O . PRO A 1 185 ? 24.800 4.572 -20.152 1.00 43.31 185 PRO A O 1
ATOM 1343 N N . THR A 1 186 ? 22.791 4.042 -20.952 1.00 42.25 186 THR A N 1
ATOM 1344 C CA . THR A 1 186 ? 23.337 3.465 -22.186 1.00 42.25 186 THR A CA 1
ATOM 1345 C C . THR A 1 186 ? 23.609 4.612 -23.157 1.00 42.25 186 THR A C 1
ATOM 1347 O O . THR A 1 186 ? 22.970 4.761 -24.189 1.00 42.25 186 THR A O 1
ATOM 1350 N N . THR A 1 187 ? 24.638 5.414 -22.882 1.00 41.69 187 THR A N 1
ATOM 1351 C CA . THR A 1 187 ? 25.422 6.024 -23.963 1.00 41.69 187 THR A CA 1
ATOM 1352 C C . THR A 1 187 ? 26.353 4.951 -24.525 1.00 41.69 187 THR A C 1
ATOM 1354 O O . THR A 1 187 ? 27.575 5.062 -24.475 1.00 41.69 187 THR A O 1
ATOM 1357 N N . GLY A 1 188 ? 25.764 3.856 -25.002 1.00 39.44 188 GLY A N 1
ATOM 1358 C CA . GLY A 1 188 ? 26.441 2.859 -25.808 1.00 39.44 188 GLY A CA 1
ATOM 1359 C C . GLY A 1 188 ? 26.250 3.255 -27.259 1.00 39.44 188 GLY A C 1
ATOM 1360 O O . GLY A 1 188 ? 25.299 2.810 -27.892 1.00 39.44 188 GLY A O 1
ATOM 1361 N N . LEU A 1 189 ? 27.128 4.109 -27.788 1.00 42.44 189 LEU A N 1
ATOM 1362 C CA . LEU A 1 189 ? 27.287 4.241 -29.236 1.00 42.44 189 LEU A CA 1
ATOM 1363 C C . LEU A 1 189 ? 27.893 2.927 -29.748 1.00 42.44 189 LEU A C 1
ATOM 1365 O O . LEU A 1 189 ? 29.105 2.802 -29.916 1.00 42.44 189 LEU A O 1
ATOM 1369 N N . GLY A 1 190 ? 27.034 1.925 -29.930 1.00 37.62 190 GLY A N 1
ATOM 1370 C CA . GLY A 1 190 ? 27.329 0.745 -30.721 1.00 37.62 190 GLY A CA 1
ATOM 1371 C C . GLY A 1 190 ? 27.510 1.188 -32.166 1.00 37.62 190 GLY A C 1
ATOM 1372 O O . GLY A 1 190 ? 26.591 1.710 -32.792 1.00 37.62 190 GLY A O 1
ATOM 1373 N N . ASN A 1 191 ? 28.731 1.045 -32.667 1.00 48.19 191 ASN A N 1
ATOM 1374 C CA . ASN A 1 191 ? 29.080 1.257 -34.061 1.00 48.19 191 ASN A CA 1
ATOM 1375 C C . ASN A 1 191 ? 28.494 0.120 -34.914 1.00 48.19 191 ASN A C 1
ATOM 1377 O O . ASN A 1 191 ? 29.223 -0.776 -35.339 1.00 48.19 191 ASN A O 1
ATOM 1381 N N . ASP A 1 192 ? 27.186 0.155 -35.157 1.00 46.16 192 ASP A N 1
ATOM 1382 C CA . ASP A 1 192 ? 26.546 -0.700 -36.151 1.00 46.16 192 ASP A CA 1
ATOM 1383 C C . ASP A 1 192 ? 26.726 -0.061 -37.529 1.00 46.16 192 ASP A C 1
ATOM 1385 O O . ASP A 1 192 ? 25.968 0.796 -37.984 1.00 46.16 192 ASP A O 1
ATOM 1389 N N . THR A 1 193 ? 27.778 -0.495 -38.219 1.00 42.31 193 THR A N 1
ATOM 1390 C CA . THR A 1 193 ? 27.958 -0.257 -39.654 1.00 42.31 193 THR A CA 1
ATOM 1391 C C . THR A 1 193 ? 27.007 -1.171 -40.434 1.00 42.31 193 THR A C 1
ATOM 1393 O O . THR A 1 193 ? 27.400 -2.186 -41.000 1.00 42.31 193 THR A O 1
ATOM 1396 N N . GLY A 1 194 ? 25.722 -0.803 -40.445 1.00 37.34 194 GLY A N 1
ATOM 1397 C CA . GLY A 1 194 ? 24.669 -1.390 -41.274 1.00 37.34 194 GLY A CA 1
ATOM 1398 C C . GLY A 1 194 ? 24.273 -0.445 -42.410 1.00 37.34 194 GLY A C 1
ATOM 1399 O O . GLY A 1 194 ? 23.698 0.617 -42.190 1.00 37.34 194 GLY A O 1
ATOM 1400 N N . SER A 1 195 ? 24.601 -0.831 -43.639 1.00 48.31 195 SER A N 1
ATOM 1401 C CA . SER A 1 195 ? 24.333 -0.089 -44.872 1.00 48.31 195 SER A CA 1
ATOM 1402 C C . SER A 1 195 ? 22.857 -0.189 -45.307 1.00 48.31 195 SER A C 1
ATOM 1404 O O . SER A 1 195 ? 22.352 -1.290 -45.500 1.00 48.31 195 SER A O 1
ATOM 1406 N N . ASN A 1 196 ? 22.280 0.979 -45.630 1.00 44.09 196 ASN A N 1
ATOM 1407 C CA . ASN A 1 196 ? 21.349 1.292 -46.738 1.00 44.09 196 ASN A CA 1
ATOM 1408 C C . ASN A 1 196 ? 19.837 1.490 -46.487 1.00 44.09 196 ASN A C 1
ATOM 1410 O O . ASN A 1 196 ? 19.086 0.548 -46.261 1.00 44.09 196 ASN A O 1
ATOM 1414 N N . ASN A 1 197 ? 19.436 2.726 -46.837 1.00 42.84 197 ASN A N 1
ATOM 1415 C CA . ASN A 1 197 ? 18.138 3.212 -47.337 1.00 42.84 197 ASN A CA 1
ATOM 1416 C C . ASN A 1 197 ? 16.987 3.335 -46.316 1.00 42.84 197 ASN A C 1
ATOM 1418 O O . ASN A 1 197 ? 16.428 2.342 -45.886 1.00 42.84 197 ASN A O 1
ATOM 1422 N N . GLY A 1 198 ? 16.477 4.510 -45.944 1.00 37.50 198 GLY A N 1
ATOM 1423 C CA . GLY A 1 198 ? 16.687 5.863 -46.447 1.00 37.50 198 GLY A CA 1
ATOM 1424 C C . GLY A 1 198 ? 15.425 6.699 -46.221 1.00 37.50 198 GLY A C 1
ATOM 1425 O O . GLY A 1 198 ? 14.533 6.674 -47.057 1.00 37.50 198 GLY A O 1
ATOM 1426 N N . VAL A 1 199 ? 15.382 7.456 -45.121 1.00 45.22 199 VAL A N 1
ATOM 1427 C CA . VAL A 1 199 ? 14.707 8.762 -45.006 1.00 45.22 199 VAL A CA 1
ATOM 1428 C C . VAL A 1 199 ? 15.559 9.590 -44.041 1.00 45.22 199 VAL A C 1
ATOM 1430 O O . VAL A 1 199 ? 15.705 9.228 -42.878 1.00 45.22 199 VAL A O 1
ATOM 1433 N N . VAL A 1 200 ? 16.162 10.674 -44.533 1.00 47.56 200 VAL A N 1
ATOM 1434 C CA . VAL A 1 200 ? 16.956 11.624 -43.738 1.00 47.56 200 VAL A CA 1
ATOM 1435 C C . VAL A 1 200 ? 16.328 13.010 -43.881 1.00 47.56 200 VAL A C 1
ATOM 1437 O O . VAL A 1 200 ? 16.283 13.547 -44.984 1.00 47.56 200 VAL A O 1
ATOM 1440 N N . ALA A 1 201 ? 15.854 13.568 -42.766 1.00 39.00 201 ALA A N 1
ATOM 1441 C CA . ALA A 1 201 ? 15.619 14.994 -42.491 1.00 39.00 201 ALA A CA 1
ATOM 1442 C C . ALA A 1 201 ? 15.384 15.096 -40.964 1.00 39.00 201 ALA A C 1
ATOM 1444 O O . ALA A 1 201 ? 14.336 14.684 -40.486 1.00 39.00 201 ALA A O 1
ATOM 1445 N N . ASN A 1 202 ? 16.409 15.258 -40.123 1.00 40.34 202 ASN A N 1
ATOM 1446 C CA . ASN A 1 202 ? 17.163 16.472 -39.773 1.00 40.34 202 ASN A CA 1
ATOM 1447 C C . ASN A 1 202 ? 16.327 17.529 -39.016 1.00 40.34 202 ASN A C 1
ATOM 1449 O O . ASN A 1 202 ? 15.493 18.181 -39.632 1.00 40.34 202 ASN A O 1
ATOM 1453 N N . ILE A 1 203 ? 16.584 17.666 -37.705 1.00 41.34 203 ILE A N 1
ATOM 1454 C CA . ILE A 1 203 ? 16.629 18.883 -36.852 1.00 41.34 203 ILE A CA 1
ATOM 1455 C C . ILE A 1 203 ? 16.945 18.366 -35.426 1.00 41.34 203 ILE A C 1
ATOM 1457 O O . ILE A 1 203 ? 16.141 17.659 -34.833 1.00 41.34 203 ILE A O 1
ATOM 1461 N N . SER A 1 204 ? 18.190 18.383 -34.936 1.00 43.41 204 SER A N 1
ATOM 1462 C CA . SER A 1 204 ? 18.944 19.507 -34.346 1.00 43.41 204 SER A CA 1
ATOM 1463 C C . SER A 1 204 ? 18.186 20.259 -33.244 1.00 43.41 204 SER A C 1
ATOM 1465 O O . SER A 1 204 ? 17.469 21.216 -33.521 1.00 43.41 204 SER A O 1
ATOM 1467 N N . GLY A 1 205 ? 18.392 19.858 -31.987 1.00 39.06 205 GLY A N 1
ATOM 1468 C CA . GLY A 1 205 ? 17.837 20.567 -30.833 1.00 39.06 205 GLY A CA 1
ATOM 1469 C C . GLY A 1 205 ? 18.162 19.927 -29.486 1.00 39.06 205 GLY A C 1
ATOM 1470 O O . GLY A 1 205 ? 17.255 19.595 -28.734 1.00 39.06 205 GLY A O 1
ATOM 1471 N N . SER A 1 206 ? 19.446 19.746 -29.166 1.00 49.62 206 SER A N 1
ATOM 1472 C CA . SER A 1 206 ? 19.865 19.512 -27.783 1.00 49.62 206 SER A CA 1
ATOM 1473 C C . SER A 1 206 ? 19.670 20.811 -26.988 1.00 49.62 206 SER A C 1
ATOM 1475 O O . SER A 1 206 ? 20.441 21.759 -27.148 1.00 49.62 206 SER A O 1
ATOM 1477 N N . GLY A 1 207 ? 18.645 20.880 -26.143 1.00 44.75 207 GLY A N 1
ATOM 1478 C CA . GLY A 1 207 ? 18.549 21.909 -25.109 1.00 44.75 207 GLY A CA 1
ATOM 1479 C C . GLY A 1 207 ? 19.588 21.647 -24.018 1.00 44.75 207 GLY A C 1
ATOM 1480 O O . GLY A 1 207 ? 19.287 21.004 -23.021 1.00 44.75 207 GLY A O 1
ATOM 1481 N N . GLY A 1 208 ? 20.826 22.094 -24.235 1.00 49.31 208 GLY A N 1
ATOM 1482 C CA . GLY A 1 208 ? 21.859 22.150 -23.205 1.00 49.31 208 GLY A CA 1
ATOM 1483 C C . GLY A 1 208 ? 21.645 23.373 -22.317 1.00 49.31 208 GLY A C 1
ATOM 1484 O O . GLY A 1 208 ? 21.713 24.502 -22.795 1.00 49.31 208 GLY A O 1
ATOM 1485 N N . CYS A 1 209 ? 21.400 23.164 -21.025 1.00 45.53 209 CYS A N 1
ATOM 1486 C CA . CYS A 1 209 ? 21.407 24.241 -20.040 1.00 45.53 209 CYS A CA 1
ATOM 1487 C C . CYS A 1 209 ? 22.860 24.601 -19.702 1.00 45.53 209 CYS A C 1
ATOM 1489 O O . CYS A 1 209 ? 23.538 23.868 -18.984 1.00 45.53 209 CYS A O 1
ATOM 1491 N N . THR A 1 210 ? 23.356 25.727 -20.209 1.00 58.31 210 THR A N 1
ATOM 1492 C CA . THR A 1 210 ? 24.579 26.357 -19.696 1.00 58.31 210 THR A CA 1
ATOM 1493 C C . THR A 1 210 ? 24.249 27.116 -18.410 1.00 58.31 210 THR A C 1
ATOM 1495 O O . THR A 1 210 ? 23.345 27.949 -18.409 1.00 58.31 210 THR A O 1
ATOM 1498 N N . LEU A 1 211 ? 24.978 26.854 -17.323 1.00 41.41 211 LEU A N 1
ATOM 1499 C CA . LEU A 1 211 ? 24.874 27.594 -16.063 1.00 41.41 211 LEU A CA 1
ATOM 1500 C C . LEU A 1 211 ? 25.422 29.020 -16.259 1.00 41.41 211 LEU A C 1
ATOM 1502 O O . LEU A 1 211 ? 26.632 29.214 -16.347 1.00 41.41 211 LEU A O 1
ATOM 1506 N N . SER A 1 212 ? 24.547 30.022 -16.337 1.00 46.28 212 SER A N 1
ATOM 1507 C CA . SER A 1 212 ? 24.948 31.429 -16.265 1.00 46.28 212 SER A CA 1
ATOM 1508 C C . SER A 1 212 ? 25.218 31.811 -14.809 1.00 46.28 212 SER A C 1
ATOM 1510 O O . SER A 1 212 ? 24.302 31.814 -13.988 1.00 46.28 212 SER A O 1
ATOM 1512 N N . THR A 1 213 ? 26.459 32.164 -14.479 1.00 50.88 213 THR A N 1
ATOM 1513 C CA . THR A 1 213 ? 26.795 32.835 -13.216 1.00 50.88 213 THR A CA 1
ATOM 1514 C C . THR A 1 213 ? 26.447 34.317 -13.324 1.00 50.88 213 THR A C 1
ATOM 1516 O O . THR A 1 213 ? 27.313 35.151 -13.573 1.00 50.88 213 THR A O 1
ATOM 1519 N N . GLU A 1 214 ? 25.170 34.641 -13.159 1.00 43.91 214 GLU A N 1
ATOM 1520 C CA . GLU A 1 214 ? 24.694 36.009 -12.958 1.00 43.91 214 GLU A CA 1
ATOM 1521 C C . GLU A 1 214 ? 24.008 36.064 -11.591 1.00 43.91 214 GLU A C 1
ATOM 1523 O O . GLU A 1 214 ? 22.994 35.412 -11.341 1.00 43.91 214 GLU A O 1
ATOM 1528 N N . THR A 1 215 ? 24.613 36.806 -10.668 1.00 47.91 215 THR A N 1
ATOM 1529 C CA . THR A 1 215 ? 24.112 37.006 -9.309 1.00 47.91 215 THR A CA 1
ATOM 1530 C C . THR A 1 215 ? 22.874 37.900 -9.358 1.00 47.91 215 THR A C 1
ATOM 1532 O O . THR A 1 215 ? 22.984 39.124 -9.429 1.00 47.91 215 THR A O 1
ATOM 1535 N N . THR A 1 216 ? 21.676 37.322 -9.303 1.00 43.56 216 THR A N 1
ATOM 1536 C CA . THR A 1 216 ? 20.444 38.109 -9.169 1.00 43.56 216 THR A CA 1
ATOM 1537 C C . THR A 1 216 ? 20.341 38.661 -7.747 1.00 43.56 216 THR A C 1
ATOM 1539 O O . THR A 1 216 ? 20.157 37.914 -6.786 1.00 43.56 216 THR A O 1
ATOM 1542 N N . SER A 1 217 ? 20.484 39.979 -7.602 1.00 55.25 217 SER A N 1
ATOM 1543 C CA . SER A 1 217 ? 20.268 40.685 -6.336 1.00 55.25 217 SER A CA 1
ATOM 1544 C C . SER A 1 217 ? 18.762 40.804 -6.020 1.00 55.25 217 SER A C 1
ATOM 1546 O O . SER A 1 217 ? 17.970 41.031 -6.934 1.00 55.25 217 SER A O 1
ATOM 1548 N N . PRO A 1 218 ? 18.328 40.678 -4.749 1.00 51.12 218 PRO A N 1
ATOM 1549 C CA . PRO A 1 218 ? 16.907 40.557 -4.395 1.00 51.12 218 PRO A CA 1
ATOM 1550 C C . PRO A 1 218 ? 16.156 41.893 -4.220 1.00 51.12 218 PRO A C 1
ATOM 1552 O O . PRO A 1 218 ? 15.112 41.927 -3.574 1.00 51.12 218 PRO A O 1
ATOM 1555 N N . PHE A 1 219 ? 16.637 43.013 -4.769 1.00 52.78 219 PHE A N 1
ATOM 1556 C CA . PHE A 1 219 ? 15.975 44.310 -4.580 1.00 52.78 219 PHE A CA 1
ATOM 1557 C C . PHE A 1 219 ? 15.577 44.960 -5.904 1.00 52.78 219 PHE A C 1
ATOM 1559 O O . PHE A 1 219 ? 16.423 45.540 -6.582 1.00 52.78 219 PHE A O 1
ATOM 1566 N N .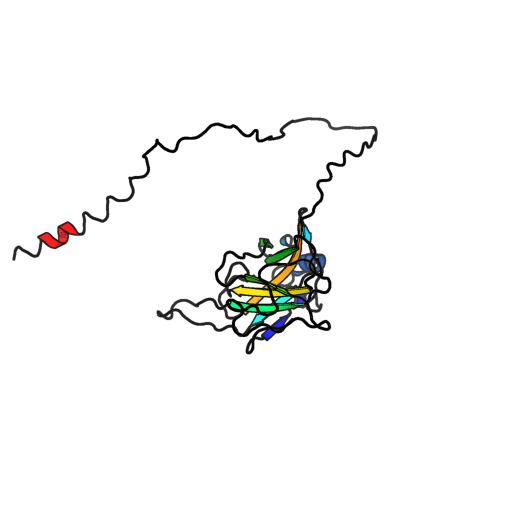 LYS A 1 220 ? 14.257 44.895 -6.165 1.00 46.00 220 LYS A N 1
ATOM 1567 C CA . LYS A 1 220 ? 13.394 45.503 -7.211 1.00 46.00 220 LYS A CA 1
ATOM 1568 C C . LYS A 1 220 ? 12.656 44.341 -7.887 1.00 46.00 220 LYS A C 1
ATOM 1570 O O . LYS A 1 220 ? 13.282 43.524 -8.533 1.00 46.00 220 LYS A O 1
ATOM 1575 N N . HIS A 1 221 ? 11.364 44.116 -7.676 1.00 46.94 221 HIS A N 1
ATOM 1576 C CA . HIS A 1 221 ? 10.271 45.047 -7.918 1.00 46.94 221 HIS A CA 1
ATOM 1577 C C . HIS A 1 221 ? 9.133 44.822 -6.912 1.00 46.94 221 HIS A C 1
ATOM 1579 O O . HIS A 1 221 ? 8.642 43.712 -6.721 1.00 46.94 221 HIS A O 1
ATOM 1585 N N . ALA A 1 222 ? 8.739 45.907 -6.249 1.00 49.44 222 ALA A N 1
ATOM 1586 C CA . ALA A 1 222 ? 7.621 45.963 -5.323 1.00 49.44 222 ALA A CA 1
ATOM 1587 C C . ALA A 1 222 ? 6.311 46.107 -6.108 1.00 49.44 222 ALA A C 1
ATOM 1589 O O . ALA A 1 222 ? 5.838 47.220 -6.297 1.00 49.44 222 ALA A O 1
ATOM 1590 N N . GLU A 1 223 ? 5.734 44.997 -6.567 1.00 54.25 223 GLU A N 1
ATOM 1591 C CA . GLU A 1 223 ? 4.419 44.992 -7.227 1.00 54.25 223 GLU A CA 1
ATOM 1592 C C . GLU A 1 223 ? 3.586 43.758 -6.849 1.00 54.25 223 GLU A C 1
ATOM 1594 O O . GLU A 1 223 ? 3.176 43.005 -7.714 1.00 54.25 223 GLU A O 1
ATOM 1599 N N . TRP A 1 224 ? 3.307 43.550 -5.553 1.00 46.84 224 TRP A N 1
ATOM 1600 C CA . TRP A 1 224 ? 2.219 42.661 -5.084 1.00 46.84 224 TRP A CA 1
ATOM 1601 C C . TRP A 1 224 ? 1.561 43.174 -3.786 1.00 46.84 224 TRP A C 1
ATOM 1603 O O . TRP A 1 224 ? 1.349 42.434 -2.830 1.00 46.84 224 TRP A O 1
ATOM 1613 N N . LEU A 1 225 ? 1.203 44.461 -3.739 1.00 51.34 225 LEU A N 1
ATOM 1614 C CA . LEU A 1 225 ? 0.341 45.023 -2.687 1.00 51.34 225 LEU A CA 1
ATOM 1615 C C . LEU A 1 225 ? -0.935 45.625 -3.284 1.00 51.34 225 LEU A C 1
ATOM 1617 O O . LEU A 1 225 ? -1.151 46.825 -3.179 1.00 51.34 225 LEU A O 1
ATOM 1621 N N . LEU A 1 226 ? -1.801 44.809 -3.894 1.00 52.97 226 LEU A N 1
ATOM 1622 C CA . LEU A 1 226 ? -3.147 45.252 -4.300 1.00 52.97 226 LEU A CA 1
ATOM 1623 C C . LEU A 1 226 ? -4.235 44.168 -4.164 1.00 52.97 226 LEU A C 1
ATOM 1625 O O . LEU A 1 226 ? -5.094 44.049 -5.026 1.00 52.97 226 LEU A O 1
ATOM 1629 N N . LEU A 1 227 ? -4.274 43.425 -3.051 1.00 50.56 227 LEU A N 1
ATOM 1630 C CA . LEU A 1 227 ? -5.475 42.660 -2.644 1.00 50.56 227 LEU A CA 1
ATOM 1631 C C . LEU A 1 227 ? -5.738 42.708 -1.120 1.00 50.56 227 LEU A C 1
ATOM 1633 O O . LEU A 1 227 ? -6.184 41.738 -0.521 1.00 50.56 227 LEU A O 1
ATOM 1637 N N . GLY A 1 228 ? -5.484 43.852 -0.469 1.00 48.16 228 GLY A N 1
ATOM 1638 C CA . GLY A 1 228 ? -5.685 44.027 0.985 1.00 48.16 228 GLY A CA 1
ATOM 1639 C C . GLY A 1 228 ? -6.556 45.219 1.413 1.00 48.16 228 GLY A C 1
ATOM 1640 O O . GLY A 1 228 ? -6.551 45.580 2.584 1.00 48.16 228 GLY A O 1
ATOM 1641 N N . GLY A 1 229 ? -7.268 45.881 0.492 1.00 51.34 229 GLY A N 1
ATOM 1642 C CA . GLY A 1 229 ? -7.876 47.199 0.755 1.00 51.34 229 GLY A CA 1
ATOM 1643 C C . GLY A 1 229 ? -9.387 47.254 1.026 1.00 51.34 229 GLY A C 1
ATOM 1644 O O . GLY A 1 229 ? -9.873 48.294 1.462 1.00 51.34 229 GLY A O 1
ATOM 1645 N N . ALA A 1 230 ? -10.162 46.192 0.777 1.00 51.09 230 ALA A N 1
ATOM 1646 C CA . ALA A 1 230 ? -11.625 46.329 0.668 1.00 51.09 230 ALA A CA 1
ATOM 1647 C C . ALA A 1 230 ? -12.452 45.895 1.899 1.00 51.09 230 ALA A C 1
ATOM 1649 O O . ALA A 1 230 ? -13.622 46.260 1.994 1.00 51.09 230 ALA A O 1
ATOM 1650 N N . VAL A 1 231 ? -11.887 45.173 2.876 1.00 52.00 231 VAL A N 1
ATOM 1651 C CA . VAL A 1 231 ? -12.684 44.617 4.000 1.00 52.00 231 VAL A CA 1
ATOM 1652 C C . VAL A 1 231 ? -12.692 45.523 5.246 1.00 52.00 231 VAL A C 1
ATOM 1654 O O . VAL A 1 231 ? -13.652 45.524 6.016 1.00 52.00 231 VAL A O 1
ATOM 1657 N N . GLY A 1 232 ? -11.690 46.392 5.420 1.00 50.19 232 GLY A N 1
ATOM 1658 C CA . GLY A 1 232 ? -11.581 47.270 6.597 1.00 50.19 232 GLY A CA 1
ATOM 1659 C C . GLY A 1 232 ? -12.551 48.463 6.629 1.00 50.19 232 GLY A C 1
ATOM 1660 O O . GLY A 1 232 ? -12.836 48.999 7.701 1.00 50.19 232 GLY A O 1
ATOM 1661 N N . TRP A 1 233 ? -13.105 48.884 5.485 1.00 49.31 233 TRP A N 1
ATOM 1662 C CA . TRP A 1 233 ? -13.879 50.134 5.412 1.00 49.31 233 TRP A CA 1
ATOM 1663 C C . TRP A 1 233 ? -15.384 49.975 5.698 1.00 49.31 233 TRP A C 1
ATOM 1665 O O . TRP A 1 233 ? -16.047 50.941 6.080 1.00 49.31 233 TRP A O 1
ATOM 1675 N N . MET A 1 234 ? -15.933 48.754 5.632 1.00 49.16 234 MET A N 1
ATOM 1676 C CA . MET A 1 234 ? -17.335 48.497 6.006 1.00 49.16 234 MET A CA 1
ATOM 1677 C C . MET A 1 234 ? -17.546 48.257 7.513 1.00 49.16 234 MET A C 1
ATOM 1679 O O . MET A 1 234 ? -18.646 48.492 8.016 1.00 49.16 234 MET A O 1
ATOM 1683 N N . ALA A 1 235 ? -16.503 47.902 8.274 1.00 52.19 235 ALA A N 1
ATOM 1684 C CA . ALA A 1 235 ? -16.615 47.683 9.722 1.00 52.19 235 ALA A CA 1
ATOM 1685 C C . ALA A 1 235 ? -16.614 48.989 10.551 1.00 52.19 235 ALA A C 1
ATOM 1687 O O . ALA A 1 235 ? -17.231 49.047 11.618 1.00 52.19 235 ALA A O 1
ATOM 1688 N N . MET A 1 236 ? -16.001 50.075 10.058 1.00 52.53 236 MET A N 1
ATOM 1689 C CA . MET A 1 236 ? -15.993 51.371 10.763 1.00 52.53 236 MET A CA 1
ATOM 1690 C C . MET A 1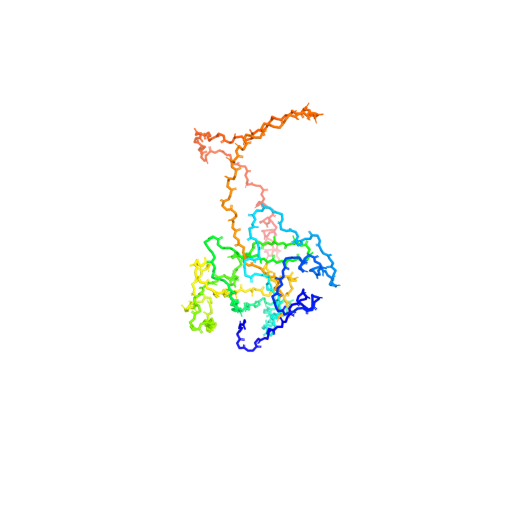 236 ? -17.221 52.251 10.496 1.00 52.53 236 MET A C 1
ATOM 1692 O O . MET A 1 236 ? -17.487 53.166 11.279 1.00 52.53 236 MET A O 1
ATOM 1696 N N . ARG A 1 237 ? -18.027 51.966 9.464 1.00 50.66 237 ARG A N 1
ATOM 1697 C CA . ARG A 1 237 ? -19.273 52.718 9.219 1.00 50.66 237 ARG A CA 1
ATOM 1698 C C . ARG A 1 237 ? -20.461 52.241 10.059 1.00 50.66 237 ARG A C 1
ATOM 1700 O O . ARG A 1 237 ? -21.340 53.049 10.340 1.00 50.66 237 ARG A O 1
ATOM 1707 N N . ARG A 1 238 ? -20.462 50.995 10.556 1.00 51.91 238 ARG A N 1
ATOM 1708 C CA . ARG A 1 238 ? -21.513 50.510 11.477 1.00 51.91 238 ARG A CA 1
ATOM 1709 C C . ARG A 1 238 ? -21.346 50.979 12.926 1.00 51.91 238 ARG A C 1
ATOM 1711 O O . ARG A 1 238 ? -22.346 51.135 13.613 1.00 51.91 238 ARG A O 1
ATOM 1718 N N . ARG A 1 239 ? -20.129 51.298 13.388 1.00 53.75 239 ARG A N 1
ATOM 1719 C CA . ARG A 1 239 ? -19.908 51.777 14.773 1.00 53.75 239 ARG A CA 1
ATOM 1720 C C . ARG A 1 239 ? -20.205 53.265 15.005 1.00 53.75 239 ARG A C 1
ATOM 1722 O O . ARG A 1 239 ? -20.266 53.684 16.156 1.00 53.75 239 ARG A O 1
ATOM 1729 N N . ARG A 1 240 ? -20.414 54.074 13.957 1.00 52.47 240 ARG A N 1
ATOM 1730 C CA . ARG A 1 240 ? -20.762 55.507 14.101 1.00 52.47 240 ARG A CA 1
ATOM 1731 C C . ARG A 1 240 ? -22.265 55.814 14.104 1.00 52.47 240 ARG A C 1
ATOM 1733 O O . ARG A 1 240 ? -22.622 56.932 14.441 1.00 52.47 240 ARG A O 1
ATOM 1740 N N . GLN A 1 241 ? -23.135 54.849 13.801 1.00 54.25 241 GLN A N 1
ATOM 1741 C CA . GLN A 1 241 ? -24.597 55.045 13.806 1.00 54.25 241 GLN A CA 1
ATOM 1742 C C . GLN A 1 241 ? -25.285 54.583 15.109 1.00 54.25 241 GLN A C 1
ATOM 1744 O O . GLN A 1 241 ? -26.498 54.657 15.213 1.00 54.25 241 GLN A O 1
ATOM 1749 N N . GLN A 1 242 ? -24.532 54.140 16.125 1.00 56.16 242 GLN A N 1
ATOM 1750 C CA . GLN A 1 242 ? -25.072 53.744 17.443 1.00 56.16 242 GLN A CA 1
ATOM 1751 C C . GLN A 1 242 ? -24.745 54.745 18.569 1.00 56.16 242 GLN A C 1
ATOM 1753 O O . GLN A 1 242 ? -24.830 54.407 19.743 1.00 56.16 242 GLN A O 1
ATOM 1758 N N . LYS A 1 243 ? -24.328 55.973 18.233 1.00 54.00 243 LYS A N 1
ATOM 1759 C CA . LYS A 1 243 ? -24.054 57.039 19.222 1.00 54.00 243 LYS A CA 1
ATOM 1760 C C . LYS A 1 243 ? -24.879 58.313 19.025 1.00 54.00 243 LYS A C 1
ATOM 1762 O O . LYS A 1 243 ? -24.596 59.321 19.661 1.00 54.00 243 LYS A O 1
ATOM 1767 N N . LEU A 1 244 ? -25.891 58.269 18.167 1.00 54.59 244 LEU A N 1
ATOM 1768 C CA . LEU A 1 244 ? -26.862 59.345 17.994 1.00 54.59 244 LEU A CA 1
ATOM 1769 C C . LEU A 1 244 ? -28.246 58.706 17.923 1.00 54.59 244 LEU A C 1
ATOM 1771 O O . LEU A 1 244 ? -28.746 58.468 16.830 1.00 54.59 244 LEU A O 1
ATOM 1775 N N . HIS A 1 245 ? -28.765 58.347 19.095 1.00 48.16 245 HIS A N 1
ATOM 1776 C CA . HIS A 1 245 ? -30.164 58.340 19.538 1.00 48.16 245 HIS A CA 1
ATOM 1777 C C . HIS A 1 245 ? -30.193 57.755 20.953 1.00 48.16 245 HIS A C 1
ATOM 1779 O O . HIS A 1 245 ? -29.543 56.705 21.163 1.00 48.16 245 HIS A O 1
#

Foldseek 3Di:
DDWDPQKDKDFFQLCVLLVHPQFAALVSCQDQVAPPRHGAPQSDPPDWWPWQQLGKGWIKMFRADFDADPVNPDTDWDKIKDKDFGPDFAAPQKFKWWQARVNHTDTQDPPDVQFFKWFAAADPSHDDDQDPCCVVDVDRIDTDRDGRTGMMMGIDIQLDPQARVSHNDRMGTTTMIIIHGPPDPPPPPDPPPDDDDDDDDDDDDDPDDDDDPDDDDPDDDPPDPDPPPDPPPVVVVVVVVVPPD

Sequence (245 aa):
MTTMPGQTLALGQISRCAGTGALLTLDQVGAVGGSNCQATIWADVSLAHDTGYGGVFDFVLSGLPVDLNLAGTEAIPATGYVTVPLNEPLPSNAFYQKFRDNIGWTIFSTREENGNLYSGRAVDGVCPPIPDNPDEDSGAYTEGLLAGDNCVMLGIVDGGANDSDGVINGQIVDPHTVSTFNSNPTTGLGNDTGSNNGVVANISGSGGCTLSTETTSPFKHAEWLLLGGAVGWMAMRRRRQQKLH

Secondary structure (DSSP, 8-state):
-EE-TT-EEEE-HHHHHHTS-SEE-HHHHHHH-SGGG---GGG---SSEEEEEEEEEEEEEE----EE-TTSSSEEP-EEEEEEE-SSPPPTTEEEEEEETTTEEEE----STT--EEEE--BTTBPPPPPSSTTT--TTEEES--TT--EEEEEEETTSTTSTT---SSEEEEEEEEEEE------------------------------------S--------SSSSSHHHHHHHTTSSS--

pLDDT: mean 79.26, std 20.34, range [37.34, 97.88]